Protein AF-A0A975NQA8-F1 (afdb_monomer)

Mean predicted aligned error: 8.92 Å

Secondary structure (DSSP, 8-state):
------------S-TTSS-HHHHHHHHHHSTTSSHHHHHHHHHHHHHHHHHHHHHHHHHHHHHHHHHHHHHHHHHHHHHHHHTTPPPPHHHHHHHHHHHHHHHHHHHHHHHHHHS-------HHHHHHHHHH--S-EEE-----PPPPTT--HHHHHHHHHHHHHHHHHHHHHHHHSPPPHHHHHHHHHHHHHHHHHH---TTTTS-BPPHHHHHHGGGT-----PPB-PPPPSEEE-TTS-EEE-THHHHHHHHHSHHHHHHHHHHHHHHHHTT-----HHHHHHHHHHHHHHHHHHHHHHHHHHHHHHHTT---PPPTT--HHHHHTEEE-

Structure (mmCIF, N/CA/C/O backbone):
data_AF-A0A975NQA8-F1
#
_entry.id   AF-A0A975NQA8-F1
#
loop_
_atom_site.group_PDB
_atom_site.id
_atom_site.type_symbol
_atom_site.label_atom_id
_atom_site.label_alt_id
_atom_site.label_comp_id
_atom_site.label_asym_id
_atom_site.label_entity_id
_atom_site.label_seq_id
_atom_site.pdbx_PDB_ins_code
_atom_site.Cartn_x
_atom_site.Cartn_y
_atom_site.Cartn_z
_atom_site.occupancy
_atom_site.B_iso_or_equiv
_atom_site.auth_seq_id
_atom_site.auth_comp_id
_atom_site.auth_asym_id
_atom_site.auth_atom_id
_atom_site.pdbx_PDB_model_num
ATOM 1 N N . MET A 1 1 ? -18.082 -39.354 11.297 1.00 36.66 1 MET A N 1
ATOM 2 C CA . MET A 1 1 ? -19.323 -38.838 10.679 1.00 36.66 1 MET A CA 1
ATOM 3 C C . MET A 1 1 ? -19.967 -37.832 11.627 1.00 36.66 1 MET A C 1
ATOM 5 O O . MET A 1 1 ? -20.886 -38.182 12.353 1.00 36.66 1 MET A O 1
ATOM 9 N N . LEU A 1 2 ? -19.438 -36.607 11.673 1.00 31.84 2 LEU A N 1
ATOM 10 C CA . LEU A 1 2 ? -20.032 -35.495 12.418 1.00 31.84 2 LEU A CA 1
ATOM 11 C C . LEU A 1 2 ? -20.766 -34.603 11.414 1.00 31.84 2 LEU A C 1
ATOM 13 O O . LEU A 1 2 ? -20.207 -34.218 10.392 1.00 31.84 2 LEU A O 1
ATOM 17 N N . SER A 1 3 ? -22.047 -34.381 11.689 1.00 37.88 3 SER A N 1
ATOM 18 C CA . SER A 1 3 ? -23.018 -33.702 10.836 1.00 37.88 3 SER A CA 1
ATOM 19 C C . SER A 1 3 ? -22.734 -32.199 10.744 1.00 37.88 3 SER A C 1
ATOM 21 O O . SER A 1 3 ? -23.030 -31.449 11.671 1.00 37.88 3 SER A O 1
ATOM 23 N N . THR A 1 4 ? -22.214 -31.747 9.605 1.00 38.78 4 THR A N 1
ATOM 24 C CA . THR A 1 4 ? -22.063 -30.335 9.217 1.00 38.78 4 THR A CA 1
ATOM 25 C C . THR A 1 4 ? -23.387 -29.757 8.708 1.00 38.78 4 THR A C 1
ATOM 27 O O . THR A 1 4 ? -23.579 -29.505 7.522 1.00 38.78 4 THR A O 1
ATOM 30 N N . LYS A 1 5 ? -24.328 -29.525 9.627 1.00 45.62 5 LYS A N 1
ATOM 31 C CA . LYS A 1 5 ? -25.498 -28.665 9.390 1.00 45.62 5 LYS A CA 1
ATOM 32 C C . LYS A 1 5 ? -25.603 -27.625 10.501 1.00 45.62 5 LYS A C 1
ATOM 34 O O . LYS A 1 5 ? -26.502 -27.687 11.325 1.00 45.62 5 LYS A O 1
ATOM 39 N N . ASN A 1 6 ? -24.680 -26.666 10.499 1.00 40.25 6 ASN A N 1
ATOM 40 C CA . ASN A 1 6 ? -24.931 -25.361 11.104 1.00 40.25 6 ASN A CA 1
ATOM 41 C C . ASN A 1 6 ? -25.123 -24.363 9.969 1.00 40.25 6 ASN A C 1
ATOM 43 O O . ASN A 1 6 ? -24.177 -23.807 9.418 1.00 40.25 6 ASN A O 1
ATOM 47 N N . ILE A 1 7 ? -26.390 -24.212 9.592 1.00 39.94 7 ILE A N 1
ATOM 48 C CA . ILE A 1 7 ? -26.881 -23.096 8.798 1.00 39.94 7 ILE A CA 1
ATOM 49 C C . ILE A 1 7 ? -26.797 -21.886 9.729 1.00 39.94 7 ILE A C 1
ATOM 51 O O . ILE A 1 7 ? -27.635 -21.717 10.612 1.00 39.94 7 ILE A O 1
ATOM 55 N N . TYR A 1 8 ? -25.750 -21.081 9.571 1.00 38.62 8 TYR A N 1
ATOM 56 C CA . TYR A 1 8 ? -25.696 -19.749 10.153 1.00 38.62 8 TYR A CA 1
ATOM 57 C C . TYR A 1 8 ? -26.733 -18.889 9.431 1.00 38.62 8 TYR A C 1
ATOM 59 O O . TYR A 1 8 ? -26.455 -18.283 8.399 1.00 38.62 8 TYR A O 1
ATOM 67 N N . LEU A 1 9 ? -27.951 -18.867 9.971 1.00 38.31 9 LEU A N 1
ATOM 68 C CA . LEU A 1 9 ? -28.919 -17.816 9.689 1.00 38.31 9 LEU A CA 1
ATOM 69 C C . LEU A 1 9 ? -28.431 -16.564 10.433 1.00 38.31 9 LEU A C 1
ATOM 71 O O . LEU A 1 9 ? -28.870 -16.254 11.537 1.00 38.31 9 LEU A O 1
ATOM 75 N N . ILE A 1 10 ? -27.440 -15.890 9.852 1.00 43.38 10 ILE A N 1
ATOM 76 C CA . ILE A 1 10 ? -27.130 -14.509 10.205 1.00 43.38 10 ILE A CA 1
ATOM 77 C C . ILE A 1 10 ? -28.310 -13.706 9.665 1.00 43.38 10 ILE A C 1
ATOM 79 O O . ILE A 1 10 ? -28.429 -13.486 8.463 1.00 43.38 10 ILE A O 1
ATOM 83 N N . THR A 1 11 ? -29.239 -13.349 10.546 1.00 41.12 11 THR A N 1
ATOM 84 C CA . THR A 1 11 ? -30.269 -12.350 10.269 1.00 41.12 11 THR A CA 1
ATOM 85 C C . THR A 1 11 ? -29.563 -11.008 10.097 1.00 41.12 11 THR A C 1
ATOM 87 O O . THR A 1 11 ? -29.270 -10.326 11.078 1.00 41.12 11 THR A O 1
ATOM 90 N N . LEU A 1 12 ? -29.201 -10.711 8.848 1.00 42.56 12 LEU A N 1
ATOM 91 C CA . LEU A 1 12 ? -28.624 -9.451 8.399 1.00 42.56 12 LEU A CA 1
ATOM 92 C C . LEU A 1 12 ? -29.622 -8.321 8.665 1.00 42.56 12 LEU A C 1
ATOM 94 O O . LEU A 1 12 ? -30.782 -8.402 8.262 1.00 42.56 12 LEU A O 1
ATOM 98 N N . ALA A 1 13 ? -29.152 -7.282 9.349 1.00 41.47 13 ALA A N 1
ATOM 99 C CA .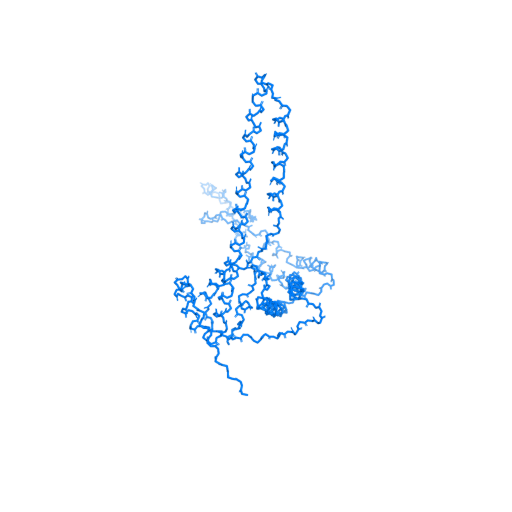 ALA A 1 13 ? -29.737 -5.958 9.239 1.00 41.47 13 ALA A CA 1
ATOM 100 C C . ALA A 1 13 ? -29.684 -5.544 7.757 1.00 41.47 13 ALA A C 1
ATOM 102 O O . ALA A 1 13 ? -28.637 -5.687 7.131 1.00 41.47 13 ALA A O 1
ATOM 103 N N . ASP A 1 14 ? -30.838 -5.145 7.221 1.00 46.88 14 ASP A N 1
ATOM 104 C CA . ASP A 1 14 ? -31.100 -4.585 5.892 1.00 46.88 14 ASP A CA 1
ATOM 105 C C . ASP A 1 14 ? -30.125 -4.997 4.776 1.00 46.88 14 ASP A C 1
ATOM 107 O O . ASP A 1 14 ? -29.164 -4.320 4.418 1.00 46.88 14 ASP A O 1
ATOM 111 N N . ASP A 1 15 ? -30.465 -6.125 4.153 1.00 50.12 15 ASP A N 1
ATOM 112 C CA . ASP A 1 15 ? -29.867 -6.693 2.942 1.00 50.12 15 ASP A CA 1
ATOM 113 C C . ASP A 1 15 ? -29.915 -5.727 1.721 1.00 50.12 15 ASP A C 1
ATOM 115 O O . ASP A 1 15 ? -29.419 -6.065 0.648 1.00 50.12 15 ASP A O 1
ATOM 119 N N . ASP A 1 16 ? -30.488 -4.527 1.847 1.00 57.38 16 ASP A N 1
ATOM 120 C CA . ASP A 1 16 ? -30.676 -3.549 0.764 1.00 57.38 16 ASP A CA 1
ATOM 121 C C . ASP A 1 16 ? -29.404 -2.757 0.400 1.00 57.38 16 ASP A C 1
ATOM 123 O O . ASP A 1 16 ? -29.374 -2.080 -0.625 1.00 57.38 16 ASP A O 1
ATOM 127 N N . GLU A 1 17 ? -28.332 -2.853 1.193 1.00 60.91 17 GLU A N 1
ATOM 128 C CA . GLU A 1 17 ? -27.132 -2.026 0.990 1.00 60.91 17 GLU A CA 1
ATOM 129 C C . GLU A 1 17 ? -26.076 -2.637 0.054 1.00 60.91 17 GLU A C 1
ATOM 131 O O . GLU A 1 17 ? -25.265 -1.912 -0.520 1.00 60.91 17 GLU A O 1
ATOM 136 N N . ILE A 1 18 ? -26.054 -3.965 -0.123 1.00 67.62 18 ILE A N 1
ATOM 137 C CA . ILE A 1 18 ? -25.171 -4.572 -1.128 1.00 67.62 18 ILE A CA 1
ATOM 138 C C . ILE A 1 18 ? -25.875 -4.466 -2.476 1.00 67.62 18 ILE A C 1
ATOM 140 O O . ILE A 1 18 ? -26.854 -5.177 -2.718 1.00 67.62 18 ILE A O 1
ATOM 144 N N . ASP A 1 19 ? -25.336 -3.605 -3.338 1.00 81.69 19 ASP A N 1
ATOM 145 C CA . ASP A 1 19 ? -25.786 -3.387 -4.712 1.00 81.69 19 ASP A CA 1
ATOM 146 C C . ASP A 1 19 ? -26.164 -4.715 -5.396 1.00 81.69 19 ASP A C 1
ATOM 148 O O . ASP A 1 19 ? -25.433 -5.715 -5.334 1.00 81.69 19 ASP A O 1
ATOM 152 N N . PHE A 1 20 ? -27.327 -4.729 -6.051 1.00 86.94 20 PHE A N 1
ATOM 153 C CA . PHE A 1 20 ? -27.836 -5.876 -6.799 1.00 86.94 20 PHE A CA 1
ATOM 154 C C . PHE A 1 20 ? -26.779 -6.429 -7.766 1.00 86.94 20 PHE A C 1
ATOM 156 O O . PHE A 1 20 ? -26.652 -7.649 -7.895 1.00 86.94 20 PHE A O 1
ATOM 163 N N . GLU A 1 21 ? -25.975 -5.554 -8.379 1.00 86.44 21 GLU A N 1
ATOM 164 C CA . GLU A 1 21 ? -24.875 -5.942 -9.268 1.00 86.44 21 GLU A CA 1
ATOM 165 C C . GLU A 1 21 ? -23.815 -6.802 -8.567 1.00 86.44 21 GLU A C 1
ATOM 167 O O . GLU A 1 21 ? -23.333 -7.786 -9.129 1.00 86.44 21 GLU A O 1
ATOM 172 N N . VAL A 1 22 ? -23.474 -6.475 -7.321 1.00 90.44 22 VAL A N 1
ATOM 173 C CA . VAL A 1 22 ? -22.457 -7.183 -6.531 1.00 90.44 22 VAL A CA 1
ATOM 174 C C . VAL A 1 22 ? -22.993 -8.541 -6.098 1.00 90.44 22 VAL A C 1
ATOM 176 O O . VAL A 1 22 ? -22.291 -9.548 -6.205 1.00 90.44 22 VAL A O 1
ATOM 179 N N . LYS A 1 23 ? -24.264 -8.607 -5.679 1.00 88.38 23 LYS A N 1
ATOM 180 C CA . LYS A 1 23 ? -24.924 -9.886 -5.373 1.00 88.38 23 LYS A CA 1
ATOM 181 C C . LYS A 1 23 ? -25.000 -10.788 -6.602 1.00 88.38 23 LYS A C 1
ATOM 183 O O . LYS A 1 23 ? -24.767 -11.991 -6.487 1.00 88.38 23 LYS A O 1
ATOM 188 N N . ASP A 1 24 ? -25.328 -10.231 -7.765 1.00 90.81 24 ASP A N 1
ATOM 189 C CA . ASP A 1 24 ? -25.370 -10.968 -9.029 1.00 90.81 24 ASP A CA 1
ATOM 190 C C . ASP A 1 24 ? -23.974 -11.467 -9.435 1.00 90.81 24 ASP A C 1
ATOM 192 O O . ASP A 1 24 ? -23.814 -12.646 -9.763 1.00 90.81 24 ASP A O 1
ATOM 196 N N . ALA A 1 25 ? -22.946 -10.618 -9.315 1.00 89.50 25 ALA A N 1
ATOM 197 C CA . ALA A 1 25 ? -21.556 -10.996 -9.553 1.00 89.50 25 ALA A CA 1
ATOM 198 C C . ALA A 1 25 ? -21.119 -12.138 -8.624 1.00 89.50 25 ALA A C 1
ATOM 200 O O . ALA A 1 25 ? -20.623 -13.153 -9.116 1.00 89.50 25 ALA A O 1
ATOM 201 N N . LEU A 1 26 ? -21.375 -12.034 -7.315 1.00 91.44 26 LEU A N 1
ATOM 202 C CA . LEU A 1 26 ? -21.077 -13.079 -6.327 1.00 91.44 26 LEU A CA 1
ATOM 203 C C . LEU A 1 26 ? -21.782 -14.402 -6.650 1.00 91.44 26 LEU A C 1
ATOM 205 O O . LEU A 1 26 ? -21.162 -15.463 -6.601 1.00 91.44 26 LEU A O 1
ATOM 209 N N . LYS A 1 27 ? -23.056 -14.353 -7.053 1.00 91.56 27 LYS A N 1
ATOM 210 C CA . LYS A 1 27 ? -23.816 -15.552 -7.437 1.00 91.56 27 LYS A CA 1
ATOM 211 C C . LYS A 1 27 ? -23.303 -16.211 -8.714 1.00 91.56 27 LYS A C 1
ATOM 213 O O . LYS A 1 27 ? -23.370 -17.430 -8.810 1.00 91.56 27 LYS A O 1
ATOM 218 N N . LYS A 1 28 ? -22.845 -15.435 -9.701 1.00 93.25 28 LYS A N 1
ATOM 219 C CA . LYS A 1 28 ? -22.440 -15.957 -11.017 1.00 93.25 28 LYS A CA 1
ATOM 220 C C . LYS A 1 28 ? -20.965 -16.350 -11.085 1.00 93.25 28 LYS A C 1
ATOM 222 O O . LYS A 1 28 ? -20.655 -17.419 -11.594 1.00 93.25 28 LYS A O 1
ATOM 227 N N . ARG A 1 29 ? -20.069 -15.484 -10.602 1.00 92.19 29 ARG A N 1
ATOM 228 C CA . ARG A 1 29 ? -18.606 -15.595 -10.777 1.00 92.19 29 ARG A CA 1
ATOM 229 C C . ARG A 1 29 ? -17.901 -16.240 -9.581 1.00 92.19 29 ARG A C 1
ATOM 231 O O . ARG A 1 29 ? -16.800 -16.759 -9.734 1.00 92.19 29 ARG A O 1
ATOM 238 N N . PHE A 1 30 ? -18.542 -16.221 -8.410 1.00 92.75 30 PHE A N 1
ATOM 239 C CA . PHE A 1 30 ? -17.991 -16.704 -7.137 1.00 92.75 30 PHE A CA 1
ATOM 240 C C . PHE A 1 30 ? -18.848 -17.826 -6.526 1.00 92.75 30 PHE A C 1
ATOM 242 O O . PHE A 1 30 ? -18.779 -18.092 -5.321 1.00 92.75 30 PHE A O 1
ATOM 249 N N . ALA A 1 31 ? -19.681 -18.477 -7.344 1.00 91.00 31 ALA A N 1
ATOM 250 C CA . ALA A 1 31 ? -20.595 -19.523 -6.907 1.00 91.00 31 ALA A CA 1
ATOM 251 C C . ALA A 1 31 ? -19.843 -20.655 -6.188 1.00 91.00 31 ALA A C 1
ATOM 253 O O . ALA A 1 31 ? -18.930 -21.255 -6.747 1.00 91.00 31 ALA A O 1
ATOM 254 N N . GLY A 1 32 ? -20.250 -20.964 -4.954 1.00 90.88 32 GLY A N 1
ATOM 255 C CA . GLY A 1 32 ? -19.649 -22.045 -4.166 1.00 90.88 32 GLY A CA 1
ATOM 256 C C . GLY A 1 32 ? -18.312 -21.707 -3.500 1.00 90.88 32 GLY A C 1
ATOM 257 O O . GLY A 1 32 ? -17.726 -22.599 -2.899 1.00 90.88 32 GLY A O 1
ATOM 258 N N . THR A 1 33 ? -17.854 -20.453 -3.571 1.00 95.00 33 THR A N 1
ATOM 259 C CA . THR A 1 33 ? -16.660 -19.982 -2.851 1.00 95.00 33 THR A CA 1
ATOM 260 C C . THR A 1 33 ? -17.009 -19.362 -1.495 1.00 95.00 33 THR A C 1
ATOM 262 O O . THR A 1 33 ? -18.151 -18.975 -1.226 1.00 95.00 33 THR A O 1
ATOM 265 N N . SER A 1 34 ? -15.995 -19.186 -0.654 1.00 94.12 34 SER A N 1
ATOM 266 C CA . SER A 1 34 ? -16.039 -18.459 0.616 1.00 94.12 34 SER A CA 1
ATOM 267 C C . SER A 1 34 ? -16.071 -16.926 0.471 1.00 94.12 34 SER A C 1
ATOM 269 O O . SER A 1 34 ? -16.189 -16.222 1.478 1.00 94.12 34 SER A O 1
ATOM 271 N N . ALA A 1 35 ? -16.027 -16.388 -0.757 1.00 94.38 35 ALA A N 1
ATOM 272 C CA . ALA A 1 35 ? -15.899 -14.952 -1.025 1.00 94.38 35 ALA A CA 1
ATOM 273 C C . ALA A 1 35 ? -17.004 -14.102 -0.379 1.00 94.38 35 ALA A C 1
ATOM 275 O O . ALA A 1 35 ? -16.704 -13.069 0.212 1.00 94.38 35 ALA A O 1
ATOM 276 N N . LEU A 1 36 ? -18.269 -14.541 -0.434 1.00 93.31 36 LEU A N 1
ATOM 277 C CA . LEU A 1 36 ? -19.384 -13.805 0.180 1.00 93.31 36 LEU A CA 1
ATOM 278 C C . LEU A 1 36 ? -19.223 -13.707 1.704 1.00 93.31 36 LEU A C 1
ATOM 280 O O . LEU A 1 36 ? -19.401 -12.636 2.276 1.00 93.31 36 LEU A O 1
ATOM 284 N N . ALA A 1 37 ? -18.857 -14.809 2.362 1.00 93.88 37 ALA A N 1
ATOM 285 C CA . ALA A 1 37 ? -18.642 -14.814 3.807 1.00 93.88 37 ALA A CA 1
ATOM 286 C C . ALA A 1 37 ? -17.471 -13.899 4.199 1.00 93.88 37 ALA A C 1
ATOM 288 O O . ALA A 1 37 ? -17.564 -13.163 5.181 1.00 93.88 37 ALA A O 1
ATOM 289 N N . ASN A 1 38 ? -16.393 -13.903 3.409 1.00 95.44 38 ASN A N 1
ATOM 290 C CA . ASN A 1 38 ? -15.239 -13.037 3.639 1.00 95.44 38 ASN A CA 1
ATOM 291 C C . ASN A 1 38 ? -15.567 -11.557 3.370 1.00 95.44 38 ASN A C 1
ATOM 293 O O . ASN A 1 38 ? -15.154 -10.703 4.147 1.00 95.44 38 ASN A O 1
ATOM 297 N N . LEU A 1 39 ? -16.376 -11.239 2.353 1.00 94.69 39 LEU A N 1
ATOM 298 C CA . LEU A 1 39 ? -16.849 -9.872 2.104 1.00 94.69 39 LEU A CA 1
ATOM 299 C C . LEU A 1 39 ? -17.666 -9.329 3.284 1.00 94.69 39 LEU A C 1
ATOM 301 O O . LEU A 1 39 ? -17.441 -8.204 3.722 1.00 94.69 39 LEU A O 1
ATOM 305 N N . LEU A 1 40 ? -18.574 -10.135 3.841 1.00 93.12 40 LEU A N 1
ATOM 306 C CA . LEU A 1 40 ? -19.362 -9.732 5.009 1.00 93.12 40 LEU A CA 1
ATOM 307 C C . LEU A 1 40 ? -18.477 -9.467 6.240 1.00 93.12 40 LEU A C 1
ATOM 309 O O . LEU A 1 40 ? -18.753 -8.538 6.997 1.00 93.12 40 LEU A O 1
ATOM 313 N N . ARG A 1 41 ? -17.383 -10.225 6.419 1.00 94.50 41 ARG A N 1
ATOM 314 C CA . ARG A 1 41 ? -16.379 -9.945 7.465 1.00 94.50 41 ARG A CA 1
ATOM 315 C C . ARG A 1 41 ? -15.676 -8.611 7.237 1.00 94.50 41 ARG A C 1
ATOM 317 O O . ARG A 1 41 ? -15.533 -7.837 8.180 1.00 94.50 41 ARG A O 1
ATOM 324 N N . VAL A 1 42 ? -15.271 -8.328 5.997 1.00 94.44 42 VAL A N 1
ATOM 325 C CA . VAL A 1 42 ? -14.644 -7.047 5.633 1.00 94.44 42 VAL A CA 1
ATOM 326 C C . VAL A 1 42 ? -15.589 -5.885 5.924 1.00 94.44 42 VAL A C 1
ATOM 328 O O . VAL A 1 42 ? -15.160 -4.926 6.560 1.00 94.44 42 VAL A O 1
ATOM 331 N N . LYS A 1 43 ? -16.871 -5.997 5.550 1.00 93.88 43 LYS A N 1
ATOM 332 C CA . LYS A 1 43 ? -17.886 -4.972 5.831 1.00 93.88 43 LYS A CA 1
ATOM 333 C C . LYS A 1 43 ? -18.065 -4.745 7.335 1.00 93.88 43 LYS A C 1
ATOM 335 O O . LYS A 1 43 ? -17.936 -3.619 7.803 1.00 93.88 43 LYS A O 1
ATOM 340 N N . ALA A 1 44 ? -18.241 -5.812 8.116 1.00 92.94 44 ALA A N 1
ATOM 341 C CA . ALA A 1 44 ? -18.365 -5.706 9.573 1.00 92.94 44 ALA A CA 1
ATOM 342 C C . ALA A 1 44 ? -17.123 -5.063 10.226 1.00 92.94 44 ALA A C 1
ATOM 344 O O . ALA A 1 44 ? -17.235 -4.270 11.165 1.00 92.94 44 ALA A O 1
ATOM 345 N N . ALA A 1 45 ? -15.923 -5.370 9.721 1.00 92.56 45 ALA A N 1
ATOM 346 C CA . ALA A 1 45 ? -14.698 -4.710 10.157 1.00 92.56 45 ALA A CA 1
ATOM 347 C C . ALA A 1 45 ? -14.684 -3.220 9.760 1.00 92.56 45 ALA A C 1
ATOM 349 O O . ALA A 1 45 ? -14.373 -2.373 10.596 1.00 92.56 45 ALA A O 1
ATOM 350 N N . ALA A 1 46 ? -15.053 -2.874 8.524 1.00 92.25 46 ALA A N 1
ATOM 351 C CA . ALA A 1 46 ? -15.131 -1.489 8.055 1.00 92.25 46 ALA A CA 1
ATOM 352 C C . ALA A 1 46 ? -16.129 -0.649 8.874 1.00 92.25 46 ALA A C 1
ATOM 354 O O . ALA A 1 46 ? -15.791 0.450 9.314 1.00 92.25 46 ALA A O 1
ATOM 355 N N . GLU A 1 47 ? -17.305 -1.194 9.185 1.00 93.12 47 GLU A N 1
ATOM 356 C CA . GLU A 1 47 ? -18.296 -0.562 10.062 1.00 93.12 47 GLU A CA 1
ATOM 357 C C . GLU A 1 47 ? -17.737 -0.318 11.466 1.00 93.12 47 GLU A C 1
ATOM 359 O O . GLU A 1 47 ? -17.844 0.788 12.003 1.00 93.12 47 GLU A O 1
ATOM 364 N N . LYS A 1 48 ? -17.073 -1.325 12.053 1.00 93.94 48 LYS A N 1
ATOM 365 C CA . LYS A 1 48 ? -16.421 -1.184 13.360 1.00 93.94 48 LYS A CA 1
ATOM 366 C C . LYS A 1 48 ? -15.355 -0.085 13.340 1.00 93.94 48 LYS A C 1
ATOM 368 O O . LYS A 1 48 ? -15.301 0.731 14.259 1.00 93.94 48 LYS A O 1
ATOM 373 N N . HIS A 1 49 ? -14.535 -0.036 12.290 1.00 94.12 49 HIS A N 1
ATOM 374 C CA . HIS A 1 49 ? -13.503 0.990 12.108 1.00 94.12 49 HIS A CA 1
ATOM 375 C C . HIS A 1 49 ? -14.109 2.394 12.010 1.00 94.12 49 HIS A C 1
ATOM 377 O O . HIS A 1 49 ? -13.678 3.315 12.709 1.00 94.12 49 HIS A O 1
ATOM 383 N N . SER A 1 50 ? -15.161 2.542 11.203 1.00 92.62 50 SER A N 1
ATOM 384 C CA . SER A 1 50 ? -15.902 3.794 11.035 1.00 92.62 50 SER A CA 1
ATOM 385 C C . SER A 1 50 ? -16.550 4.257 12.347 1.00 92.62 50 SER A C 1
ATOM 387 O O . SER A 1 50 ? -16.484 5.440 12.701 1.00 92.62 50 SER A O 1
ATOM 389 N N . ALA A 1 51 ? -17.106 3.328 13.130 1.00 93.69 51 ALA A N 1
ATOM 390 C CA . ALA A 1 51 ? -17.672 3.613 14.445 1.00 93.69 51 ALA A CA 1
ATOM 391 C C . ALA A 1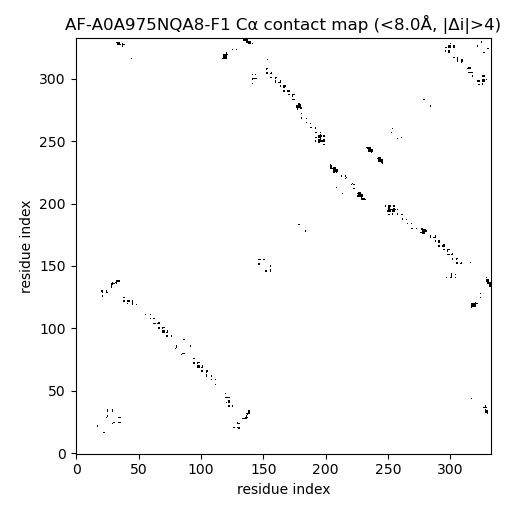 51 ? -16.606 4.104 15.440 1.00 93.69 51 ALA A C 1
ATOM 393 O O . ALA A 1 51 ? -16.823 5.106 16.125 1.00 93.69 51 ALA A O 1
ATOM 394 N N . GLU A 1 52 ? -15.433 3.461 15.488 1.00 93.88 52 GLU A N 1
ATOM 395 C CA . GLU A 1 52 ? -14.300 3.903 16.315 1.00 93.88 52 GLU A CA 1
ATOM 396 C C . GLU A 1 52 ? -13.818 5.308 15.915 1.00 93.88 52 GLU A C 1
ATOM 398 O O . GLU A 1 52 ? -13.599 6.173 16.774 1.00 93.88 52 GLU A O 1
ATOM 403 N N . TYR A 1 53 ? -13.714 5.573 14.610 1.00 93.69 53 TYR A N 1
ATOM 404 C CA . TYR A 1 53 ? -13.345 6.886 14.083 1.00 93.69 53 TYR A CA 1
ATOM 405 C C . TYR A 1 53 ? -14.371 7.967 14.455 1.00 93.69 53 TYR A C 1
ATOM 407 O O . TYR A 1 53 ? -14.013 9.050 14.934 1.00 93.69 53 TYR A O 1
ATOM 415 N N . THR A 1 54 ? -15.658 7.658 14.304 1.00 94.62 54 THR A N 1
ATOM 416 C CA . THR A 1 54 ? -16.766 8.560 14.633 1.00 94.62 54 THR A CA 1
ATOM 417 C C . THR A 1 54 ? -16.810 8.862 16.128 1.00 94.62 54 THR A C 1
ATOM 419 O O . THR A 1 54 ? -16.889 10.029 16.518 1.00 94.62 54 THR A O 1
ATOM 422 N N . ALA A 1 55 ? -16.667 7.842 16.979 1.00 95.69 55 ALA A N 1
ATOM 423 C CA . ALA A 1 55 ? -16.624 7.997 18.431 1.00 95.69 55 ALA A CA 1
ATOM 424 C C . ALA A 1 55 ? -15.455 8.893 18.875 1.00 95.69 55 ALA A C 1
ATOM 426 O O . ALA A 1 55 ? -15.622 9.782 19.717 1.00 95.69 55 ALA A O 1
ATOM 427 N N . LYS A 1 56 ? -14.278 8.730 18.257 1.00 96.25 56 LYS A N 1
ATOM 428 C CA . LYS A 1 56 ? -13.118 9.606 18.473 1.00 96.25 56 LYS A CA 1
ATOM 429 C C . LYS A 1 56 ? -13.420 11.055 18.075 1.00 96.25 56 LYS A C 1
ATOM 431 O O . LYS A 1 56 ? -13.117 11.975 18.840 1.00 96.25 56 LYS A O 1
ATOM 436 N N . GLY A 1 57 ? -14.048 11.271 16.918 1.00 96.06 57 GLY A N 1
ATOM 437 C CA . GLY A 1 57 ? -14.481 12.595 16.459 1.00 96.06 57 GLY A CA 1
ATOM 438 C C . GLY A 1 57 ? -15.468 13.265 17.422 1.00 96.06 57 GLY A C 1
ATOM 439 O O . GLY A 1 57 ? -15.244 14.400 17.849 1.00 96.06 57 GLY A O 1
ATOM 440 N N . GLN A 1 58 ? -16.505 12.539 17.843 1.00 97.56 58 GLN A N 1
ATOM 441 C CA . GLN A 1 58 ? -17.504 13.003 18.814 1.00 97.56 58 GLN A CA 1
ATOM 442 C C . GLN A 1 58 ? -16.882 13.325 20.179 1.00 97.56 58 GLN A C 1
ATOM 444 O O . GLN A 1 58 ? -17.231 14.330 20.811 1.00 97.56 58 GLN A O 1
ATOM 449 N N . ARG A 1 59 ? -15.909 12.521 20.634 1.00 97.81 59 ARG A N 1
ATOM 450 C CA . ARG A 1 59 ? -15.166 12.798 21.870 1.00 97.81 59 ARG A CA 1
ATOM 451 C C . ARG A 1 59 ? -14.396 14.111 21.768 1.00 97.81 59 ARG A C 1
ATOM 453 O O . ARG A 1 59 ? -14.485 14.928 22.684 1.00 97.81 59 ARG A O 1
ATOM 460 N N . ILE A 1 60 ? -13.686 14.341 20.663 1.00 97.69 60 ILE A N 1
ATOM 461 C CA . ILE A 1 60 ? -12.961 15.596 20.426 1.00 97.69 60 ILE A CA 1
ATOM 462 C C . ILE A 1 60 ? -13.927 16.787 20.427 1.00 97.69 60 ILE A C 1
ATOM 464 O O . ILE A 1 60 ? -13.644 17.782 21.093 1.00 97.69 60 ILE A O 1
ATOM 468 N N . GLN A 1 61 ? -15.075 16.687 19.754 1.00 97.81 61 GLN A N 1
ATOM 469 C CA . GLN A 1 61 ? -16.087 17.752 19.743 1.00 97.81 61 GLN A CA 1
ATOM 470 C C . GLN A 1 61 ? -16.633 18.043 21.150 1.00 97.81 61 GLN A C 1
ATOM 472 O O . GLN A 1 61 ? -16.698 19.198 21.570 1.00 97.81 61 GLN A O 1
ATOM 477 N N . THR A 1 62 ? -16.938 17.000 21.925 1.00 98.19 62 THR A N 1
ATOM 478 C CA . THR A 1 62 ? -17.396 17.133 23.318 1.00 98.19 62 THR A CA 1
ATOM 479 C C . THR A 1 62 ? -16.352 17.837 24.190 1.00 98.19 62 THR A C 1
ATOM 481 O O . THR A 1 62 ? -16.682 18.691 25.014 1.00 98.19 62 THR A O 1
ATOM 484 N N . LEU A 1 63 ? -15.075 17.492 24.018 1.00 98.00 63 LEU A N 1
ATOM 485 C CA . LEU A 1 63 ? -13.966 18.141 24.715 1.00 98.00 63 LEU A CA 1
ATOM 486 C C . LEU A 1 63 ? -13.818 19.609 24.296 1.00 98.00 63 LEU A C 1
ATOM 488 O O . LEU A 1 63 ? -13.610 20.469 25.150 1.00 98.00 63 LEU A O 1
ATOM 492 N N . GLN A 1 64 ? -13.977 19.922 23.010 1.00 98.19 64 GLN A N 1
ATOM 493 C CA . GLN A 1 64 ? -13.942 21.297 22.513 1.00 98.19 64 GLN A CA 1
ATOM 494 C C . GLN A 1 64 ? -15.069 22.158 23.093 1.00 98.19 64 GLN A C 1
ATOM 496 O O . GLN A 1 64 ? -14.794 23.285 23.500 1.00 98.19 64 GLN A O 1
ATOM 501 N N . ALA A 1 65 ? -16.290 21.628 23.207 1.00 97.94 65 ALA A N 1
ATOM 502 C CA . ALA A 1 65 ? -17.398 22.323 23.863 1.00 97.94 65 ALA A CA 1
ATOM 503 C C . ALA A 1 65 ? -17.071 22.626 25.338 1.00 97.94 65 ALA A C 1
ATOM 505 O O . ALA A 1 65 ? -17.088 23.780 25.757 1.00 97.94 65 ALA A O 1
ATOM 506 N N . LYS A 1 66 ? -16.611 21.617 26.094 1.00 98.12 66 LYS A N 1
ATOM 507 C CA . LYS A 1 66 ? -16.188 21.792 27.499 1.00 98.12 66 LYS A CA 1
ATOM 508 C C . LYS A 1 66 ? -15.055 22.807 27.662 1.00 98.12 66 LYS A C 1
ATOM 510 O O . LYS A 1 66 ? -14.998 23.514 28.669 1.00 98.12 66 LYS A O 1
ATOM 515 N N . LYS A 1 67 ? -14.125 22.848 26.704 1.00 98.06 67 LYS A N 1
ATOM 516 C CA . LYS A 1 67 ? -13.048 23.841 26.662 1.00 98.06 67 LYS A CA 1
ATOM 517 C C . LYS A 1 67 ? -13.618 25.241 26.444 1.00 98.06 67 LYS A C 1
ATOM 519 O O . LYS A 1 67 ? -13.209 26.150 27.158 1.00 98.06 67 LYS A O 1
ATOM 524 N N . ALA A 1 68 ? -14.529 25.411 25.486 1.00 98.12 68 ALA A N 1
ATOM 525 C CA . ALA A 1 68 ? -15.142 26.699 25.177 1.00 98.12 68 ALA A CA 1
ATOM 526 C C . ALA A 1 68 ? -15.887 27.277 26.392 1.00 98.12 68 ALA A C 1
ATOM 528 O O . ALA A 1 68 ? -15.681 28.444 26.716 1.00 98.12 68 ALA A O 1
ATOM 529 N N . ASP A 1 69 ? -16.638 26.446 27.121 1.00 97.81 69 ASP A N 1
ATOM 530 C CA . ASP A 1 69 ? -17.337 26.855 28.348 1.00 97.81 69 ASP A CA 1
ATOM 531 C C . ASP A 1 69 ? -16.360 27.339 29.431 1.00 97.81 69 ASP A C 1
ATOM 533 O O . ASP A 1 69 ? -16.532 28.407 30.020 1.00 97.81 69 ASP A O 1
ATOM 537 N N . ALA A 1 70 ? -15.284 26.578 29.673 1.00 97.75 70 ALA A N 1
ATOM 538 C CA . ALA A 1 70 ? -14.258 26.960 30.642 1.00 97.75 70 ALA A CA 1
ATOM 539 C C . ALA A 1 70 ? -13.521 28.246 30.222 1.00 97.75 70 ALA A C 1
ATOM 541 O O . ALA A 1 70 ? -13.203 29.083 31.064 1.00 97.75 70 ALA A O 1
ATOM 542 N N . GLN A 1 71 ? -13.276 28.428 28.922 1.00 98.06 71 GLN A N 1
ATOM 543 C CA . GLN A 1 71 ? -12.649 29.635 28.382 1.00 98.06 71 GLN A CA 1
ATOM 544 C C . GLN A 1 71 ? -13.550 30.864 28.489 1.00 98.06 71 GLN A C 1
ATOM 546 O O . GLN A 1 71 ? -13.037 31.951 28.744 1.00 98.06 71 GLN A O 1
ATOM 551 N N . ALA A 1 72 ? -14.862 30.712 28.296 1.00 98.06 72 ALA A N 1
ATOM 552 C CA . ALA A 1 72 ? -15.819 31.794 28.493 1.00 98.06 72 ALA A CA 1
ATOM 553 C C . ALA A 1 72 ? -15.789 32.278 29.950 1.00 98.06 72 ALA A C 1
ATOM 555 O O . ALA A 1 72 ? -15.597 33.467 30.184 1.00 98.06 72 ALA A O 1
ATOM 556 N N . PHE A 1 73 ? -15.828 31.347 30.911 1.00 98.06 73 PHE A N 1
ATOM 557 C CA . PHE A 1 73 ? -15.717 31.663 32.339 1.00 98.06 73 PHE A CA 1
ATOM 558 C C . PHE A 1 73 ? -14.430 32.430 32.683 1.00 98.06 73 PHE A C 1
ATOM 560 O O . PHE A 1 73 ? -14.491 33.491 33.303 1.00 98.06 73 PHE A O 1
ATOM 567 N N . VAL A 1 74 ? -13.264 31.936 32.242 1.00 98.12 74 VAL A N 1
ATOM 568 C CA . VAL A 1 74 ? -11.973 32.608 32.489 1.00 98.12 74 VAL A CA 1
ATOM 569 C C . VAL A 1 74 ? -11.954 34.007 31.867 1.00 98.12 74 VAL A C 1
ATOM 571 O O . VAL A 1 74 ? -11.555 34.964 32.527 1.00 98.12 74 VAL A O 1
ATOM 574 N N . ARG A 1 75 ? -12.434 34.144 30.625 1.00 98.31 75 ARG A N 1
ATOM 575 C CA . ARG A 1 75 ? -12.457 35.418 29.892 1.00 98.31 75 ARG A CA 1
ATOM 576 C C . ARG A 1 75 ? -13.367 36.457 30.546 1.00 98.31 75 ARG A C 1
ATOM 578 O O . ARG A 1 75 ? -13.012 37.635 30.572 1.00 98.31 75 ARG A O 1
ATOM 585 N N . ASP A 1 76 ? -14.533 36.047 31.033 1.00 98.31 76 ASP A N 1
ATOM 586 C CA . ASP A 1 76 ? -15.472 36.953 31.697 1.00 98.31 76 ASP A CA 1
ATOM 587 C C . ASP A 1 76 ? -14.896 37.452 33.027 1.00 98.31 76 ASP A C 1
ATOM 589 O O . ASP A 1 76 ? -14.884 38.662 33.266 1.00 98.31 76 ASP A O 1
ATOM 593 N N . MET A 1 77 ? -14.289 36.564 33.824 1.00 98.06 77 MET A N 1
ATOM 594 C CA . MET A 1 77 ? -13.569 36.964 35.039 1.00 98.06 77 MET A CA 1
ATOM 595 C C . MET A 1 77 ? -12.412 37.924 34.745 1.00 98.06 77 MET A C 1
ATOM 597 O O . MET A 1 77 ? -12.257 38.932 35.429 1.00 98.06 77 MET A O 1
ATO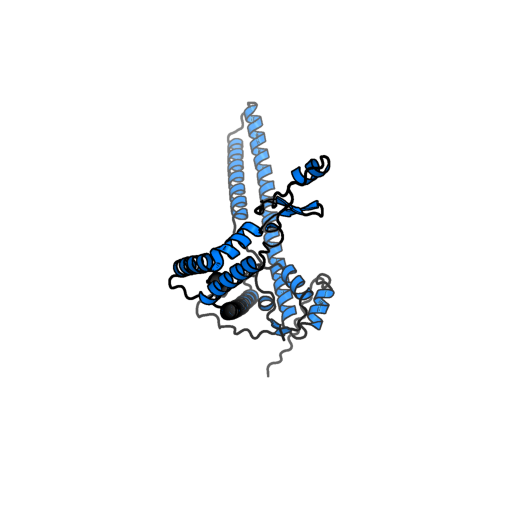M 601 N N . GLU A 1 78 ? -11.605 37.654 33.715 1.00 97.81 78 GLU A N 1
ATOM 602 C CA . GLU A 1 78 ? -10.506 38.543 33.311 1.00 97.81 78 GLU A CA 1
ATOM 603 C C . GLU A 1 78 ? -11.003 39.926 32.894 1.00 97.81 78 GLU A C 1
ATOM 605 O O . GLU A 1 78 ? -10.389 40.939 33.234 1.00 97.81 78 GLU A O 1
ATOM 610 N N . ARG A 1 79 ? -12.145 39.988 32.202 1.00 98.31 79 ARG A N 1
ATOM 611 C CA . ARG A 1 79 ? -12.786 41.249 31.822 1.00 98.31 79 ARG A CA 1
ATOM 612 C C . ARG A 1 79 ? -13.265 42.034 33.037 1.00 98.31 79 ARG A C 1
ATOM 614 O O . ARG A 1 79 ? -13.130 43.255 33.049 1.00 98.31 79 ARG A O 1
ATOM 621 N N . GLU A 1 80 ? -13.839 41.371 34.034 1.00 98.12 80 GLU A N 1
ATOM 622 C CA . GLU A 1 80 ? -14.275 42.033 35.264 1.00 98.12 80 GLU A CA 1
ATOM 623 C C . GLU A 1 80 ? -13.082 42.516 36.098 1.00 98.12 80 GLU A C 1
ATOM 625 O O . GLU A 1 80 ? -13.073 43.675 36.517 1.00 98.12 80 GLU A O 1
ATOM 630 N N . ILE A 1 81 ? -12.028 41.703 36.238 1.00 97.19 81 ILE A N 1
ATOM 631 C CA . ILE A 1 81 ? -10.767 42.109 36.883 1.00 97.19 81 ILE A CA 1
ATOM 632 C C . ILE A 1 81 ? -10.182 43.347 36.190 1.00 97.19 81 ILE A C 1
ATOM 634 O O . ILE A 1 81 ? -9.817 44.315 36.856 1.00 97.19 81 ILE A O 1
ATOM 638 N N . ALA A 1 82 ? -10.160 43.374 34.853 1.00 97.50 82 ALA A N 1
ATOM 639 C CA . ALA A 1 82 ? -9.680 44.523 34.082 1.00 97.50 82 ALA A CA 1
ATOM 640 C C . ALA A 1 82 ? -10.521 45.800 34.290 1.00 97.50 82 ALA A C 1
ATOM 642 O O . ALA A 1 82 ? -10.023 46.904 34.081 1.00 97.50 82 ALA A O 1
ATOM 643 N N . ARG A 1 83 ? -11.782 45.670 34.725 1.00 98.25 83 ARG A N 1
ATOM 644 C CA . ARG A 1 83 ? -12.663 46.790 35.106 1.00 98.25 83 ARG A CA 1
ATOM 645 C C . ARG A 1 83 ? -12.504 47.222 36.570 1.00 98.25 83 ARG A C 1
ATOM 647 O O . ARG A 1 83 ? -13.224 48.112 37.010 1.00 98.25 83 ARG A O 1
ATOM 654 N N . GLY A 1 84 ? -11.587 46.611 37.320 1.00 97.88 84 GLY A N 1
ATOM 655 C CA . GLY A 1 84 ? -11.320 46.935 38.722 1.00 97.88 84 GLY A CA 1
ATOM 656 C C . GLY A 1 84 ? -12.169 46.157 39.729 1.00 97.88 84 GLY A C 1
ATOM 657 O O . GLY A 1 84 ? -12.120 46.473 40.917 1.00 97.88 84 GLY A O 1
ATOM 658 N N . MET A 1 85 ? -12.929 45.141 39.298 1.00 97.56 85 MET A N 1
ATOM 659 C CA . MET A 1 85 ? -13.587 44.225 40.237 1.00 97.56 85 MET A CA 1
ATOM 660 C C . MET A 1 85 ? -12.544 43.412 41.007 1.00 97.56 85 MET A C 1
ATOM 662 O O . MET A 1 85 ? -11.622 42.840 40.425 1.00 97.56 85 MET A O 1
ATOM 666 N N . GLN A 1 86 ? -12.728 43.326 42.324 1.00 97.56 86 GLN A N 1
ATOM 667 C CA . GLN A 1 86 ? -11.959 42.442 43.194 1.00 97.56 86 GLN A CA 1
ATOM 668 C C . GLN A 1 86 ? -12.799 41.212 43.524 1.00 97.56 86 GLN A C 1
ATOM 670 O O . GLN A 1 86 ? -13.898 41.327 44.064 1.00 97.56 86 GLN A O 1
ATOM 675 N N . TYR A 1 87 ? -12.273 40.033 43.210 1.00 96.50 87 TYR A N 1
ATOM 676 C CA . TYR A 1 87 ? -12.916 38.766 43.531 1.00 96.50 87 TYR A CA 1
ATOM 677 C C . TYR A 1 87 ? -12.375 38.181 44.838 1.00 96.50 87 TYR A C 1
ATOM 679 O O . TYR A 1 87 ? -11.187 38.329 45.136 1.00 96.50 87 TYR A O 1
ATOM 687 N N . PRO A 1 88 ? -13.209 37.468 45.613 1.00 97.69 88 PRO A N 1
ATOM 688 C CA . PRO A 1 88 ? -12.733 36.745 46.782 1.00 97.69 88 PRO A CA 1
ATOM 689 C C . PRO A 1 88 ? -11.769 35.610 46.370 1.00 97.69 88 PRO A C 1
ATOM 691 O O . PRO A 1 88 ? -11.910 35.063 45.271 1.00 97.69 88 PRO A O 1
ATOM 694 N N . PRO A 1 89 ? -10.842 35.180 47.253 1.00 97.62 89 PRO A N 1
ATOM 695 C CA . PRO A 1 89 ? -9.855 34.132 46.952 1.00 97.62 89 PRO A CA 1
ATOM 696 C C . PRO A 1 89 ? -10.456 32.854 46.352 1.00 97.62 89 PRO A C 1
ATOM 698 O O . PRO A 1 89 ? -9.919 32.303 45.397 1.00 97.62 89 PRO A O 1
ATOM 701 N N . LYS A 1 90 ? -11.635 32.446 46.834 1.00 97.44 90 LYS A N 1
ATOM 702 C CA . LYS A 1 90 ? -12.364 31.272 46.336 1.00 97.44 90 LYS A CA 1
ATOM 703 C C . LYS A 1 90 ? -12.726 31.360 44.846 1.00 97.44 90 LYS A C 1
ATOM 705 O O . LYS A 1 90 ? -12.709 30.350 44.152 1.00 97.44 90 LYS A O 1
ATOM 710 N N . GLU A 1 91 ? -13.062 32.542 44.334 1.00 97.38 91 GLU A N 1
ATOM 711 C CA . GLU A 1 91 ? -13.357 32.714 42.903 1.00 97.38 91 GLU A CA 1
ATOM 712 C C . GLU A 1 91 ? -12.068 32.708 42.068 1.00 97.38 91 GLU A C 1
ATOM 714 O O . GLU A 1 91 ? -12.033 32.125 40.986 1.00 97.38 91 GLU A O 1
ATOM 719 N N . MET A 1 92 ? -10.967 33.250 42.599 1.00 97.56 92 MET A N 1
ATOM 720 C CA . MET A 1 92 ? -9.652 33.151 41.951 1.00 97.56 92 MET A CA 1
ATOM 721 C C . MET A 1 92 ? -9.161 31.700 41.863 1.00 97.56 92 MET A C 1
ATOM 723 O O . MET A 1 92 ? -8.632 31.289 40.830 1.00 97.56 92 MET A O 1
ATOM 727 N N . GLU A 1 93 ? -9.403 30.893 42.898 1.00 97.75 93 GLU A N 1
ATOM 728 C CA . GLU A 1 93 ? -9.158 29.446 42.867 1.00 97.75 93 GLU A CA 1
ATOM 729 C C . GLU A 1 93 ? -10.001 28.751 41.787 1.00 97.75 93 GLU A C 1
ATOM 731 O O . GLU A 1 93 ? -9.488 27.900 41.057 1.00 97.75 93 GLU A O 1
ATOM 736 N N . ARG A 1 94 ? -11.274 29.144 41.614 1.00 97.88 94 ARG A N 1
ATOM 737 C CA . ARG A 1 94 ? -12.130 28.627 40.530 1.00 97.88 94 ARG A CA 1
ATOM 738 C C . ARG A 1 94 ? -11.597 28.996 39.143 1.00 97.88 94 ARG A C 1
ATOM 740 O O . ARG A 1 94 ? -11.633 28.141 38.258 1.00 97.88 94 ARG A O 1
ATOM 747 N N . LYS A 1 95 ? -11.077 30.216 38.948 1.00 97.56 95 LYS A N 1
ATOM 748 C CA . LYS A 1 95 ? -10.400 30.631 37.701 1.00 97.56 95 LYS A CA 1
ATOM 749 C C . LYS A 1 95 ? -9.190 29.747 37.412 1.00 97.56 95 LYS A C 1
ATOM 751 O O . LYS A 1 95 ? -9.112 29.166 36.332 1.00 97.56 95 LYS A O 1
ATOM 756 N N . ALA A 1 96 ? -8.293 29.589 38.385 1.00 97.81 96 ALA A N 1
ATOM 757 C CA . ALA A 1 96 ? -7.098 28.758 38.241 1.00 97.81 96 ALA A CA 1
ATOM 758 C C . ALA A 1 96 ? -7.457 27.290 37.937 1.00 97.81 96 ALA A C 1
ATOM 760 O O . ALA A 1 96 ? -6.863 26.663 37.059 1.00 97.81 96 ALA A O 1
ATOM 761 N N . ALA A 1 97 ? -8.487 26.751 38.596 1.00 97.94 97 ALA A N 1
ATOM 762 C CA . ALA A 1 97 ? -9.001 25.415 38.304 1.00 97.94 97 ALA A CA 1
ATOM 763 C C . ALA A 1 97 ? -9.574 25.304 36.877 1.00 97.94 97 ALA A C 1
ATOM 765 O O . ALA A 1 97 ? -9.383 24.285 36.209 1.00 97.94 97 ALA A O 1
ATOM 766 N N . ALA A 1 98 ? -10.251 26.342 36.376 1.00 97.81 98 ALA A N 1
ATOM 767 C CA . ALA A 1 98 ? -10.744 26.380 35.001 1.00 97.81 98 ALA A CA 1
ATOM 768 C C . ALA A 1 98 ? -9.597 26.420 33.973 1.00 97.81 98 ALA A C 1
ATOM 770 O O . ALA A 1 98 ? -9.659 25.711 32.970 1.00 97.81 98 ALA A O 1
ATOM 771 N N . GLU A 1 99 ? -8.524 27.168 34.236 1.00 98.06 99 GLU A N 1
ATOM 772 C CA . GLU A 1 99 ? -7.313 27.188 33.401 1.00 98.06 99 GLU A CA 1
ATOM 773 C C . GLU A 1 99 ? -6.617 25.823 33.360 1.00 98.06 99 GLU A C 1
ATOM 775 O O . GLU A 1 99 ? -6.309 25.315 32.278 1.00 98.06 99 GLU A O 1
ATOM 780 N N . GLN A 1 100 ? -6.447 25.174 34.518 1.00 97.88 100 GLN A N 1
ATOM 781 C CA . GLN A 1 100 ? -5.923 23.806 34.594 1.00 97.88 100 GLN A CA 1
ATOM 782 C C . GLN A 1 100 ? -6.804 22.823 33.813 1.00 97.88 100 GLN A C 1
ATOM 784 O O . GLN A 1 100 ? -6.296 21.983 33.067 1.00 97.88 100 GLN A O 1
ATOM 789 N N . LYS A 1 101 ? -8.133 22.958 33.915 1.00 97.81 101 LYS A N 1
ATOM 790 C CA . LYS A 1 101 ? -9.091 22.152 33.147 1.00 97.81 101 LYS A CA 1
ATOM 791 C C . LYS A 1 101 ? -8.952 22.376 31.638 1.00 97.81 101 LYS A C 1
ATOM 793 O O . LYS A 1 101 ? -8.997 21.405 30.886 1.00 97.81 101 LYS A O 1
ATOM 798 N N . ILE A 1 102 ? -8.756 23.615 31.182 1.00 98.00 102 ILE A N 1
ATOM 799 C CA . ILE A 1 102 ? -8.499 23.927 29.765 1.00 98.00 102 ILE A CA 1
ATOM 800 C C . ILE A 1 102 ? -7.220 23.231 29.289 1.00 98.00 102 ILE A C 1
ATOM 802 O O . ILE A 1 102 ? -7.240 22.592 28.235 1.00 98.00 102 ILE A O 1
ATOM 806 N N . ALA A 1 103 ? -6.134 23.320 30.062 1.00 97.94 103 ALA A N 1
ATOM 807 C CA . ALA A 1 103 ? -4.864 22.677 29.733 1.00 97.94 103 ALA A CA 1
ATOM 808 C C . ALA A 1 103 ? -5.001 21.146 29.651 1.00 97.94 103 ALA A C 1
ATOM 810 O O . ALA A 1 103 ? -4.559 20.544 28.671 1.00 97.94 103 ALA A O 1
ATOM 811 N N . ALA A 1 104 ? -5.690 20.527 30.615 1.00 98.25 104 ALA A N 1
ATOM 812 C CA . ALA A 1 104 ? -5.960 19.089 30.619 1.00 98.25 104 ALA A CA 1
ATOM 813 C C . ALA A 1 104 ? -6.797 18.648 29.405 1.00 98.25 104 ALA A C 1
ATOM 815 O O . ALA A 1 104 ? -6.443 17.689 28.722 1.00 98.25 104 ALA A O 1
ATOM 816 N N . ILE A 1 105 ? -7.865 19.386 29.076 1.00 98.25 105 ILE A N 1
ATOM 817 C CA . ILE A 1 105 ? -8.688 19.111 27.889 1.00 98.25 105 ILE A CA 1
ATOM 818 C C . ILE A 1 105 ? -7.859 19.235 26.603 1.00 98.25 105 ILE A C 1
ATOM 820 O O . ILE A 1 105 ? -8.000 18.423 25.689 1.00 98.25 105 ILE A O 1
ATOM 824 N N . MET A 1 106 ? -6.991 20.245 26.507 1.00 98.38 106 MET A N 1
ATOM 825 C CA . MET A 1 106 ? -6.113 20.409 25.348 1.00 98.38 106 MET A CA 1
ATOM 826 C C . MET A 1 106 ? -5.120 19.255 25.208 1.00 98.38 106 MET A C 1
ATOM 828 O O . MET A 1 106 ? -4.920 18.782 24.088 1.00 98.38 106 MET A O 1
ATOM 832 N N . ALA A 1 107 ? -4.548 18.780 26.315 1.00 98.06 107 ALA A N 1
ATOM 833 C CA . ALA A 1 107 ? -3.678 17.610 26.321 1.00 98.06 107 ALA A CA 1
ATOM 834 C C . ALA A 1 107 ? -4.427 16.347 25.863 1.00 98.06 107 ALA A C 1
ATOM 836 O O . ALA A 1 107 ? -3.906 15.599 25.040 1.00 98.06 107 ALA A O 1
ATOM 837 N N . GLU A 1 108 ? -5.672 16.145 26.307 1.00 98.31 108 GLU A N 1
ATOM 838 C CA . GLU A 1 108 ? -6.501 15.012 25.875 1.00 98.31 108 GLU A CA 1
ATOM 839 C C . GLU A 1 108 ? -6.847 15.086 24.379 1.00 98.31 108 GLU A C 1
ATOM 841 O O . GLU A 1 108 ? -6.706 14.099 23.660 1.00 98.31 108 GLU A O 1
ATOM 846 N N . ILE A 1 109 ? -7.240 16.260 23.869 1.00 98.00 109 ILE A N 1
ATOM 847 C CA . ILE A 1 109 ? -7.486 16.453 22.430 1.00 98.00 109 ILE A CA 1
ATOM 848 C C . ILE A 1 109 ? -6.214 16.171 21.625 1.00 98.00 109 ILE A C 1
ATOM 850 O O . ILE A 1 109 ? -6.290 15.531 20.575 1.00 98.00 109 ILE A O 1
ATOM 854 N N . ALA A 1 110 ? -5.056 16.645 22.090 1.00 97.94 110 ALA A N 1
ATOM 855 C CA . ALA A 1 110 ? -3.778 16.387 21.437 1.00 97.94 110 ALA A CA 1
ATOM 856 C C . ALA A 1 110 ? -3.445 14.889 21.441 1.00 97.94 110 ALA A C 1
ATOM 858 O O . ALA A 1 110 ? -3.084 14.353 20.397 1.00 97.94 110 ALA A O 1
ATOM 859 N N . ALA A 1 111 ? -3.648 14.199 22.566 1.00 97.38 111 ALA A N 1
ATOM 860 C CA . ALA A 1 111 ? -3.460 12.755 22.671 1.00 97.38 111 ALA A CA 1
ATOM 861 C C . ALA A 1 111 ? -4.384 11.990 21.715 1.00 97.38 111 ALA A C 1
ATOM 863 O O . ALA A 1 111 ? -3.917 11.121 20.987 1.00 97.38 111 ALA A O 1
ATOM 864 N N . LEU A 1 112 ? -5.670 12.353 21.634 1.00 96.56 112 LEU A N 1
ATOM 865 C CA . LEU A 1 112 ? -6.600 11.749 20.679 1.00 96.56 112 LEU A CA 1
ATOM 866 C C . LEU A 1 112 ? -6.147 12.006 19.240 1.00 96.56 112 LEU A C 1
ATOM 868 O O . LEU A 1 112 ? -6.069 11.071 18.453 1.00 96.56 112 LEU A O 1
ATOM 872 N N . ARG A 1 113 ? -5.805 13.243 18.873 1.00 96.25 113 ARG A N 1
ATOM 873 C CA . ARG A 1 113 ? -5.362 13.569 17.505 1.00 96.25 113 ARG A CA 1
ATOM 874 C C . ARG A 1 113 ? -4.074 12.848 17.109 1.00 96.25 113 ARG A C 1
ATOM 876 O O . ARG A 1 113 ? -3.988 12.386 15.978 1.00 96.25 113 ARG A O 1
ATOM 883 N N . ASN A 1 114 ? -3.133 12.718 18.039 1.00 95.69 114 ASN A N 1
ATOM 884 C CA . ASN A 1 114 ? -1.845 12.067 17.811 1.00 95.69 114 ASN A CA 1
ATOM 885 C C . ASN A 1 114 ? -1.901 10.542 17.972 1.00 95.69 114 ASN A C 1
ATOM 887 O O . ASN A 1 114 ? -0.948 9.865 17.593 1.00 95.69 114 ASN A O 1
ATOM 891 N N . ALA A 1 115 ? -2.983 9.991 18.535 1.00 94.19 115 ALA A N 1
ATOM 892 C CA . ALA A 1 115 ? -3.157 8.549 18.629 1.00 94.19 115 ALA A CA 1
ATOM 893 C C . ALA A 1 115 ? -3.129 7.945 17.213 1.00 94.19 115 ALA A C 1
ATOM 895 O O . ALA A 1 115 ? -3.893 8.432 16.364 1.00 94.19 115 ALA A O 1
ATOM 896 N N . PRO A 1 116 ? -2.297 6.909 16.967 1.00 90.06 116 PRO A N 1
ATOM 897 C CA . PRO A 1 116 ? -2.177 6.271 15.664 1.00 90.06 116 PRO A CA 1
ATOM 898 C C . PRO A 1 116 ? -3.559 5.950 15.107 1.00 90.06 116 PRO A C 1
ATOM 900 O O . PRO A 1 116 ? -4.365 5.289 15.761 1.00 90.06 116 PRO A O 1
ATOM 903 N N . GLN A 1 117 ? -3.856 6.463 13.917 1.00 87.75 117 GLN A N 1
ATOM 904 C CA . GLN A 1 117 ? -5.044 6.042 13.195 1.00 87.75 117 GLN A CA 1
ATOM 905 C C . GLN A 1 117 ? -4.706 4.711 12.546 1.00 87.75 117 GLN A C 1
ATOM 907 O O . GLN A 1 117 ? -3.849 4.646 11.663 1.00 87.75 117 GLN A O 1
ATOM 912 N N . SER A 1 118 ? -5.354 3.644 13.008 1.00 85.81 118 SER A N 1
ATOM 913 C CA . SER A 1 118 ? -5.380 2.421 12.228 1.00 85.81 118 SER A CA 1
ATOM 914 C C . SER A 1 118 ? -5.991 2.756 10.876 1.00 85.81 118 SER A C 1
ATOM 916 O O . SER A 1 118 ? -7.024 3.420 10.792 1.00 85.81 118 SER A O 1
ATOM 918 N N . THR A 1 119 ? -5.325 2.342 9.812 1.00 90.12 119 THR A N 1
ATOM 919 C CA . THR A 1 119 ? -5.939 2.324 8.492 1.00 90.12 119 THR A CA 1
ATOM 920 C C . THR A 1 119 ? -6.545 0.939 8.311 1.00 90.12 119 THR A C 1
ATOM 922 O O . THR A 1 119 ? -5.957 -0.051 8.748 1.00 90.12 119 THR A O 1
ATOM 925 N N . ASN A 1 120 ? -7.748 0.881 7.748 1.00 94.12 120 ASN A N 1
ATOM 926 C CA . ASN A 1 120 ? -8.402 -0.367 7.383 1.00 94.12 120 ASN A CA 1
ATOM 927 C C . ASN A 1 120 ? -8.636 -0.371 5.872 1.00 94.12 120 ASN A C 1
ATOM 929 O O . ASN A 1 120 ? -8.684 0.690 5.246 1.00 94.12 120 ASN A O 1
ATOM 933 N N . LEU A 1 121 ? -8.774 -1.561 5.300 1.00 92.69 121 LEU A N 1
ATOM 934 C CA . LEU A 1 121 ? -9.229 -1.731 3.929 1.00 92.69 121 LEU A CA 1
ATOM 935 C C . LEU A 1 121 ? -10.670 -1.211 3.797 1.00 92.69 121 LEU A C 1
ATOM 937 O O . LEU A 1 121 ? -11.540 -1.737 4.498 1.00 92.69 121 LEU A O 1
ATOM 941 N N . PRO A 1 122 ? -10.934 -0.212 2.935 1.00 91.44 122 PRO A N 1
ATOM 942 C CA . PRO A 1 122 ? -12.297 0.171 2.598 1.00 91.44 122 PRO A CA 1
ATOM 943 C C . PRO A 1 122 ? -12.998 -1.005 1.915 1.00 91.44 122 PRO A C 1
ATOM 945 O O . PRO A 1 122 ? -12.442 -1.630 1.009 1.00 91.44 122 PRO A O 1
ATOM 948 N N . ASP A 1 123 ? -14.213 -1.312 2.342 1.00 90.81 123 ASP A N 1
ATOM 949 C CA . ASP A 1 123 ? -15.051 -2.336 1.723 1.00 90.81 123 ASP A CA 1
ATOM 950 C C . ASP A 1 123 ? -15.410 -1.977 0.275 1.00 90.81 123 ASP A C 1
ATOM 952 O O . ASP A 1 123 ? -15.368 -2.859 -0.585 1.00 90.81 123 ASP A O 1
ATOM 956 N N . ASP A 1 124 ? -15.614 -0.689 -0.023 1.00 91.12 124 ASP A N 1
ATOM 957 C CA . ASP A 1 124 ? -15.820 -0.173 -1.385 1.00 91.12 124 ASP A CA 1
ATOM 958 C C . ASP A 1 124 ? -14.747 -0.655 -2.373 1.00 91.12 124 ASP A C 1
ATOM 960 O O . ASP A 1 124 ? -15.068 -1.067 -3.485 1.00 91.12 124 ASP A O 1
ATOM 964 N N . THR A 1 125 ? -13.475 -0.706 -1.959 1.00 93.31 125 THR A N 1
ATOM 965 C CA . THR A 1 125 ? -12.376 -1.186 -2.815 1.00 93.31 125 THR A CA 1
ATOM 966 C C . THR A 1 125 ? -12.557 -2.654 -3.215 1.00 93.31 125 THR A C 1
ATOM 968 O O . THR A 1 125 ? -12.260 -3.037 -4.348 1.00 93.31 125 THR A O 1
ATOM 971 N N . ILE A 1 126 ? -13.059 -3.496 -2.307 1.00 95.75 126 ILE A N 1
ATOM 972 C CA . ILE A 1 126 ? -13.345 -4.905 -2.607 1.00 95.75 126 ILE A CA 1
ATOM 973 C C . ILE A 1 126 ? -14.605 -5.031 -3.468 1.00 95.75 126 ILE A C 1
ATOM 975 O O . ILE A 1 126 ? -14.635 -5.845 -4.392 1.00 95.75 126 ILE A O 1
ATOM 979 N N . ILE A 1 127 ? -15.625 -4.222 -3.190 1.00 94.50 127 ILE A N 1
ATOM 980 C CA . ILE A 1 127 ? -16.887 -4.198 -3.935 1.00 94.50 127 ILE A CA 1
ATOM 981 C C . ILE A 1 127 ? -16.652 -3.798 -5.399 1.00 94.50 127 ILE A C 1
ATOM 983 O O . ILE A 1 127 ? -17.105 -4.501 -6.306 1.00 94.50 127 ILE A O 1
ATOM 987 N N . GLU A 1 128 ? -15.901 -2.721 -5.640 1.00 95.12 128 GLU A N 1
ATOM 988 C CA . GLU A 1 128 ? -15.511 -2.271 -6.981 1.00 95.12 128 GLU A CA 1
ATOM 989 C C . GLU A 1 128 ? -14.735 -3.360 -7.726 1.00 95.12 128 GLU A C 1
ATOM 991 O O . GLU A 1 128 ? -15.065 -3.700 -8.864 1.00 95.12 128 GLU A O 1
ATOM 996 N N . TRP A 1 129 ? -13.766 -3.994 -7.057 1.00 96.62 129 TRP A N 1
ATOM 997 C CA . TRP A 1 129 ? -13.004 -5.088 -7.653 1.00 96.62 129 TRP A CA 1
ATOM 998 C C . TRP A 1 129 ? -13.891 -6.284 -8.039 1.00 96.62 129 TRP A C 1
ATOM 1000 O O . TRP A 1 129 ? -13.733 -6.845 -9.126 1.00 96.62 129 TRP A O 1
ATOM 1010 N N . ILE A 1 130 ? -14.855 -6.667 -7.190 1.00 95.19 130 ILE A N 1
ATOM 1011 C CA . ILE A 1 130 ? -15.818 -7.737 -7.495 1.00 95.19 130 ILE A CA 1
ATOM 1012 C C . ILE A 1 130 ? -16.639 -7.377 -8.740 1.00 95.19 130 ILE A C 1
ATOM 1014 O O . ILE A 1 130 ? -16.783 -8.224 -9.631 1.00 95.19 130 ILE A O 1
ATOM 1018 N N . ARG A 1 131 ? -17.140 -6.135 -8.829 1.00 94.31 131 ARG A N 1
ATOM 1019 C CA . ARG A 1 131 ? -17.932 -5.643 -9.970 1.00 94.31 131 ARG A CA 1
ATOM 1020 C C . ARG A 1 131 ? -17.143 -5.754 -11.280 1.00 94.31 131 ARG A C 1
ATOM 1022 O O . ARG A 1 131 ? -17.651 -6.326 -12.253 1.00 94.31 131 ARG A O 1
ATOM 1029 N N . ASP A 1 132 ? -15.891 -5.303 -11.264 1.00 95.44 132 ASP A N 1
ATOM 1030 C CA . ASP A 1 132 ? -15.015 -5.240 -12.439 1.00 95.44 132 ASP A CA 1
ATOM 1031 C C . ASP A 1 132 ? -14.408 -6.591 -12.840 1.00 95.44 132 ASP A C 1
ATOM 1033 O O . ASP A 1 132 ? -14.007 -6.782 -13.994 1.00 95.44 132 ASP A O 1
ATOM 1037 N N . SER A 1 133 ? -14.349 -7.554 -11.917 1.00 95.06 133 SER A N 1
ATOM 1038 C CA . SER A 1 133 ? -13.786 -8.879 -12.178 1.00 95.06 133 SER A CA 1
ATOM 1039 C C . SER A 1 133 ? -14.578 -9.636 -13.257 1.00 95.06 133 SER A C 1
ATOM 1041 O O . SER A 1 133 ? -15.788 -9.808 -13.163 1.00 95.06 133 SER A O 1
ATOM 1043 N N . LYS A 1 134 ? -13.909 -10.124 -14.308 1.00 95.44 134 LYS A N 1
ATOM 1044 C CA . LYS A 1 134 ? -14.564 -10.843 -15.430 1.00 95.44 134 LYS A CA 1
ATOM 1045 C C . LYS A 1 134 ? -14.275 -12.342 -15.467 1.00 95.44 134 LYS A C 1
ATOM 1047 O O . LYS A 1 134 ? -14.686 -13.019 -16.404 1.00 95.44 134 LYS A O 1
ATOM 1052 N N . VAL A 1 135 ? -13.535 -12.840 -14.484 1.00 96.25 135 VAL A N 1
ATOM 1053 C CA . VAL A 1 135 ? -13.056 -14.225 -14.425 1.00 96.25 135 VAL A CA 1
ATOM 1054 C C . VAL A 1 135 ? -13.909 -15.008 -13.426 1.00 96.25 135 VAL A C 1
ATOM 1056 O O . VAL A 1 135 ? -14.520 -14.416 -12.537 1.00 96.25 135 VAL A O 1
ATOM 1059 N N . ASN A 1 136 ? -13.978 -16.327 -13.591 1.00 96.12 136 ASN A N 1
ATOM 1060 C CA . ASN A 1 136 ? -14.561 -17.213 -12.588 1.00 96.12 136 ASN A CA 1
ATOM 1061 C C . ASN A 1 136 ? -13.527 -17.510 -11.501 1.00 96.12 136 ASN A C 1
ATOM 1063 O O . ASN A 1 136 ? -12.331 -17.600 -11.787 1.00 96.12 136 ASN A O 1
ATOM 1067 N N . PHE A 1 137 ? -13.992 -17.685 -10.270 1.00 97.00 137 PHE A N 1
ATOM 1068 C CA . PHE A 1 137 ? -13.123 -17.915 -9.122 1.00 97.00 137 PHE A CA 1
ATOM 1069 C C . PHE A 1 137 ? -13.472 -19.211 -8.397 1.00 97.00 137 PHE A C 1
ATOM 1071 O O . PHE A 1 137 ? -14.624 -19.640 -8.369 1.00 97.00 137 PHE A O 1
ATOM 1078 N N . VAL A 1 138 ? -12.454 -19.797 -7.777 1.00 97.31 138 VAL A N 1
ATOM 1079 C CA . VAL A 1 138 ? -12.549 -20.913 -6.831 1.00 97.31 138 VAL A CA 1
ATOM 1080 C C . VAL A 1 138 ? -11.939 -20.498 -5.494 1.00 97.31 138 VAL A C 1
ATOM 1082 O O . VAL A 1 138 ? -11.209 -19.506 -5.421 1.00 97.31 138 VAL A O 1
ATOM 1085 N N . ASP A 1 139 ? -12.226 -21.241 -4.426 1.00 97.31 139 ASP A N 1
ATOM 1086 C CA . ASP A 1 139 ? -11.538 -21.027 -3.152 1.00 97.31 139 ASP A CA 1
ATOM 1087 C C . ASP A 1 139 ? -10.036 -21.284 -3.308 1.00 97.31 139 ASP A C 1
ATOM 1089 O O . ASP A 1 139 ? -9.612 -22.291 -3.878 1.00 97.31 139 ASP A O 1
ATOM 1093 N N . ALA A 1 140 ? -9.224 -20.354 -2.805 1.00 97.06 140 ALA A N 1
ATOM 1094 C CA . ALA A 1 140 ? -7.783 -20.531 -2.787 1.00 97.06 140 ALA A CA 1
ATOM 1095 C C . ALA A 1 140 ? -7.403 -21.544 -1.706 1.00 97.06 140 ALA A C 1
ATOM 1097 O O . ALA A 1 140 ? -7.812 -21.419 -0.550 1.00 97.06 140 ALA A O 1
ATOM 1098 N N . GLU A 1 141 ? -6.547 -22.502 -2.055 1.00 95.25 141 GLU A N 1
ATOM 1099 C CA . GLU A 1 141 ? -5.870 -23.317 -1.054 1.00 95.25 141 GLU A CA 1
ATOM 1100 C C . GLU A 1 141 ? -4.872 -22.429 -0.303 1.00 95.25 141 GLU A C 1
ATOM 1102 O O . GLU A 1 141 ? -3.832 -22.044 -0.837 1.00 95.25 141 GLU A O 1
ATOM 1107 N N . VAL A 1 142 ? -5.202 -22.072 0.937 1.00 92.81 142 VAL A N 1
ATOM 1108 C CA . VAL A 1 142 ? -4.282 -21.348 1.813 1.00 92.81 142 VAL A CA 1
ATOM 1109 C C . VAL A 1 142 ? -3.515 -22.371 2.633 1.00 92.81 142 VAL A C 1
ATOM 1111 O O . VAL A 1 142 ? -4.098 -23.099 3.440 1.00 92.81 142 VAL A O 1
ATOM 1114 N N . LYS A 1 143 ? -2.191 -22.407 2.468 1.00 92.44 143 LYS A N 1
ATOM 1115 C CA . LYS A 1 143 ? -1.309 -23.196 3.332 1.00 92.44 143 LYS A CA 1
ATOM 1116 C C . LYS A 1 143 ? -1.191 -22.485 4.673 1.00 92.44 143 LYS A C 1
ATOM 1118 O O . LYS A 1 143 ? -0.227 -21.771 4.929 1.00 92.44 143 LYS A O 1
ATOM 1123 N N . VAL A 1 144 ? -2.210 -22.635 5.517 1.00 81.88 144 VAL A N 1
ATOM 1124 C CA . VAL A 1 144 ? -2.221 -22.016 6.844 1.00 81.88 144 VAL A CA 1
ATOM 1125 C C . VAL A 1 144 ? -1.145 -22.683 7.690 1.00 81.88 144 VAL A C 1
ATOM 1127 O O . VAL A 1 144 ? -1.313 -23.793 8.198 1.00 81.88 144 VAL A O 1
ATOM 1130 N N . THR A 1 145 ? -0.017 -21.999 7.836 1.00 83.38 145 THR A N 1
ATOM 1131 C CA . THR A 1 145 ? 1.026 -22.381 8.778 1.00 83.38 145 THR A CA 1
ATOM 1132 C C . THR A 1 145 ? 0.435 -22.291 10.179 1.00 83.38 145 THR A C 1
ATOM 1134 O O . THR A 1 145 ? -0.109 -21.258 10.570 1.00 83.38 145 THR A O 1
ATOM 1137 N N . THR A 1 146 ? 0.514 -23.371 10.956 1.00 93.38 146 THR A N 1
ATOM 1138 C CA . THR A 1 146 ? 0.122 -23.338 12.370 1.00 93.38 146 THR A CA 1
ATOM 1139 C C . THR A 1 146 ? 0.850 -22.198 13.074 1.00 93.38 146 THR A C 1
ATOM 1141 O O . THR A 1 146 ? 2.053 -22.030 12.858 1.00 93.38 146 THR A O 1
ATOM 1144 N N . LEU A 1 147 ? 0.140 -21.446 13.921 1.00 94.25 147 LEU A N 1
ATOM 1145 C CA . LEU A 1 147 ? 0.715 -20.337 14.680 1.00 94.25 147 LEU A CA 1
ATOM 1146 C C . LEU A 1 147 ? 2.008 -20.807 15.378 1.00 94.25 147 LEU A C 1
ATOM 1148 O O . LEU A 1 147 ? 1.961 -21.793 16.125 1.00 94.25 147 LEU A O 1
ATOM 1152 N N . PRO A 1 148 ? 3.166 -20.165 15.131 1.00 91.44 148 PRO A N 1
ATOM 1153 C CA . PRO A 1 148 ? 4.413 -20.571 15.761 1.00 91.44 148 PRO A CA 1
ATOM 1154 C C . PRO A 1 148 ? 4.274 -20.576 17.285 1.00 91.44 148 PRO A C 1
ATOM 1156 O O . PRO A 1 148 ? 3.653 -19.684 17.866 1.00 91.44 148 PRO A O 1
ATOM 1159 N N . LYS A 1 149 ? 4.847 -21.586 17.949 1.00 95.88 149 LYS A N 1
ATOM 1160 C CA . LYS A 1 149 ? 4.712 -21.759 19.401 1.00 95.88 149 LYS A CA 1
ATOM 1161 C C . LYS A 1 149 ? 5.148 -20.486 20.136 1.00 95.88 149 LYS A C 1
ATOM 1163 O O . LYS A 1 149 ? 6.311 -20.103 20.068 1.00 95.88 149 LYS A O 1
ATOM 1168 N N . GLY A 1 150 ? 4.215 -19.881 20.871 1.00 95.94 150 GLY A N 1
ATOM 1169 C CA . GLY A 1 150 ? 4.461 -18.697 21.696 1.00 95.94 150 GLY A CA 1
ATOM 1170 C C . GLY A 1 150 ? 4.293 -17.348 20.993 1.00 95.94 150 GLY A C 1
ATOM 1171 O O . GLY A 1 150 ? 4.467 -16.338 21.662 1.00 95.94 150 GLY A O 1
ATOM 1172 N N . LYS A 1 151 ? 3.939 -17.311 19.701 1.00 96.56 151 LYS A N 1
ATOM 1173 C CA . LYS A 1 151 ? 3.578 -16.064 19.009 1.00 96.56 151 LYS A CA 1
ATOM 1174 C C . LYS A 1 151 ? 2.073 -15.815 19.073 1.00 96.56 151 LYS A C 1
ATOM 1176 O O . LYS A 1 151 ? 1.288 -16.760 19.053 1.00 96.56 151 LYS A O 1
ATOM 1181 N N . THR A 1 152 ? 1.674 -14.550 19.118 1.00 96.94 152 THR A N 1
ATOM 1182 C CA . THR A 1 152 ? 0.279 -14.111 18.941 1.00 96.94 152 THR A CA 1
ATOM 1183 C C . THR A 1 152 ? -0.072 -13.970 17.454 1.00 96.94 152 THR A C 1
ATOM 1185 O O . THR A 1 152 ? 0.812 -13.842 16.605 1.00 96.94 152 THR A O 1
ATOM 1188 N N . GLN A 1 153 ? -1.366 -13.950 17.114 1.00 96.12 153 GLN A N 1
ATOM 1189 C CA . GLN A 1 153 ? -1.832 -13.705 15.741 1.00 96.12 153 GLN A CA 1
ATOM 1190 C C . GLN A 1 153 ? -1.343 -12.346 15.214 1.00 96.12 153 GLN A C 1
ATOM 1192 O O . GLN A 1 153 ? -0.954 -12.243 14.055 1.00 96.12 153 GLN A O 1
ATOM 1197 N N . GLY A 1 154 ? -1.313 -11.318 16.071 1.00 96.12 154 GLY A N 1
ATOM 1198 C CA . GLY A 1 154 ? -0.815 -9.987 15.712 1.00 96.12 154 GLY A CA 1
ATOM 1199 C C . GLY A 1 154 ? 0.671 -9.979 15.357 1.00 96.12 154 GLY A C 1
ATOM 1200 O O . GLY A 1 154 ? 1.057 -9.378 14.359 1.00 96.12 154 GLY A O 1
ATOM 1201 N N . GLU A 1 155 ? 1.499 -10.695 16.121 1.00 96.75 155 GLU A N 1
ATOM 1202 C CA . GLU A 1 155 ? 2.931 -10.836 15.820 1.00 96.75 155 GLU A CA 1
ATOM 1203 C C . GLU A 1 155 ? 3.170 -11.598 14.511 1.00 96.75 155 GLU A C 1
ATOM 1205 O O . GLU A 1 155 ? 4.038 -11.210 13.731 1.00 96.75 155 GLU A O 1
ATOM 1210 N N . ALA A 1 156 ? 2.383 -12.646 14.241 1.00 96.50 156 ALA A N 1
ATOM 1211 C CA . ALA A 1 156 ? 2.460 -13.389 12.982 1.00 96.50 156 ALA A CA 1
ATOM 1212 C C . ALA A 1 156 ? 2.063 -12.520 11.773 1.00 96.50 156 ALA A C 1
ATOM 1214 O O . ALA A 1 156 ? 2.741 -12.541 10.746 1.00 96.50 156 ALA A O 1
ATOM 1215 N N . VAL A 1 157 ? 1.006 -11.708 11.906 1.00 96.75 157 VAL A N 1
ATOM 1216 C CA . VAL A 1 157 ? 0.604 -10.727 10.883 1.00 96.75 157 VAL A CA 1
ATOM 1217 C C . VAL A 1 157 ? 1.716 -9.708 10.634 1.00 96.75 157 VAL A C 1
ATOM 1219 O O . VAL A 1 157 ? 2.044 -9.434 9.481 1.00 96.75 157 VAL A O 1
ATOM 1222 N N . GLU A 1 158 ? 2.333 -9.166 11.684 1.00 96.81 158 GLU A N 1
ATOM 1223 C CA . GLU A 1 158 ? 3.397 -8.168 11.529 1.00 96.81 158 GLU A CA 1
ATOM 1224 C C . GLU A 1 158 ? 4.657 -8.754 10.867 1.00 96.81 158 GLU A C 1
ATOM 1226 O O . GLU A 1 158 ? 5.274 -8.110 10.018 1.00 96.81 158 GLU A O 1
ATOM 1231 N N . GLU A 1 159 ? 5.011 -10.005 11.173 1.00 96.69 159 GLU A N 1
ATOM 1232 C CA . GLU A 1 159 ? 6.096 -10.726 10.495 1.00 96.69 159 GLU A CA 1
ATOM 1233 C C . GLU A 1 159 ? 5.823 -10.894 8.994 1.00 96.69 159 GLU A C 1
ATOM 1235 O O . GLU A 1 159 ? 6.700 -10.621 8.169 1.00 96.69 159 GLU A O 1
ATOM 1240 N N . LEU A 1 1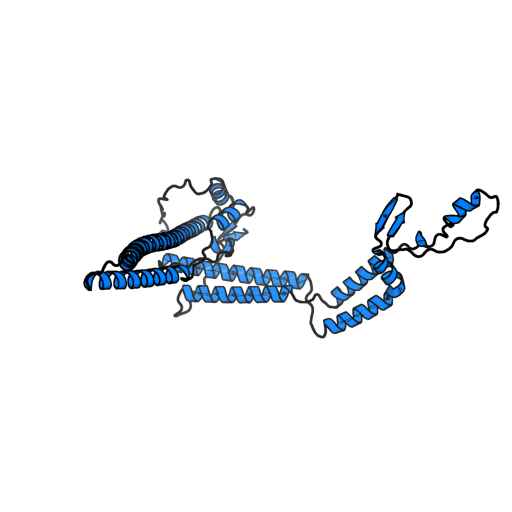60 ? 4.594 -11.259 8.621 1.00 97.00 160 LEU A N 1
ATOM 1241 C CA . LEU A 1 160 ? 4.193 -11.363 7.216 1.00 97.00 160 LEU A CA 1
ATOM 1242 C C . LEU A 1 160 ? 4.211 -10.002 6.514 1.00 97.00 160 LEU A C 1
ATOM 1244 O O . LEU A 1 160 ? 4.666 -9.905 5.374 1.00 97.00 160 LEU A O 1
ATOM 1248 N N . ARG A 1 161 ? 3.802 -8.926 7.191 1.00 97.44 161 ARG A N 1
ATOM 1249 C CA . ARG A 1 161 ? 3.899 -7.558 6.654 1.00 97.44 161 ARG A CA 1
ATOM 1250 C C . ARG A 1 161 ? 5.343 -7.130 6.430 1.00 97.44 161 ARG A C 1
ATOM 1252 O O . ARG A 1 161 ? 5.636 -6.493 5.418 1.00 97.44 161 ARG A O 1
ATOM 1259 N N . ASN A 1 162 ? 6.254 -7.497 7.329 1.00 97.31 162 ASN A N 1
ATOM 1260 C CA . ASN A 1 162 ? 7.689 -7.273 7.146 1.00 97.31 162 ASN A CA 1
ATOM 1261 C C . ASN A 1 162 ? 8.207 -8.028 5.926 1.00 97.31 162 ASN A C 1
ATOM 1263 O O . ASN A 1 162 ? 8.808 -7.415 5.046 1.00 97.31 162 ASN A O 1
ATOM 1267 N N . ARG A 1 163 ? 7.861 -9.315 5.803 1.00 97.31 163 ARG A N 1
ATOM 1268 C CA . ARG A 1 163 ? 8.232 -10.124 4.638 1.00 97.31 163 ARG A CA 1
ATOM 1269 C C . ARG A 1 163 ? 7.732 -9.511 3.331 1.00 97.31 163 ARG A C 1
ATOM 1271 O O . ARG A 1 163 ? 8.476 -9.461 2.357 1.00 97.31 163 ARG A O 1
ATOM 1278 N N . GLN A 1 164 ? 6.504 -9.003 3.301 1.00 97.62 164 GLN A N 1
ATOM 1279 C CA . GLN A 1 164 ? 5.969 -8.327 2.120 1.00 97.62 164 GLN A CA 1
ATOM 1280 C C . GLN A 1 164 ? 6.691 -7.011 1.805 1.00 97.62 164 GLN A C 1
ATOM 1282 O O . GLN A 1 164 ? 6.879 -6.686 0.632 1.00 97.62 164 GLN A O 1
ATOM 1287 N N . ARG A 1 165 ? 7.117 -6.239 2.816 1.00 97.81 165 ARG A N 1
ATOM 1288 C CA . ARG A 1 165 ? 7.958 -5.047 2.598 1.00 97.81 165 ARG A CA 1
ATOM 1289 C C . ARG A 1 165 ? 9.299 -5.426 1.972 1.00 97.81 165 ARG A C 1
ATOM 1291 O O . ARG A 1 165 ? 9.709 -4.774 1.012 1.00 97.81 165 ARG A O 1
ATOM 1298 N N . ASP A 1 166 ? 9.921 -6.499 2.452 1.00 97.94 166 ASP A N 1
ATOM 1299 C CA . ASP A 1 166 ? 11.180 -7.010 1.904 1.00 97.94 166 ASP A CA 1
ATOM 1300 C C . ASP A 1 166 ? 11.013 -7.475 0.450 1.00 97.94 166 ASP A C 1
ATOM 1302 O O . ASP A 1 166 ? 11.789 -7.075 -0.416 1.00 97.94 166 ASP A O 1
ATOM 1306 N N . LEU A 1 167 ? 9.952 -8.238 0.154 1.00 97.88 167 LEU A N 1
ATOM 1307 C CA . LEU A 1 167 ? 9.620 -8.689 -1.204 1.00 97.88 167 LEU A CA 1
ATOM 1308 C C . LEU A 1 167 ? 9.357 -7.518 -2.159 1.00 97.88 167 LEU A C 1
ATOM 1310 O O . LEU A 1 167 ? 9.825 -7.521 -3.295 1.00 97.88 167 LEU A O 1
ATOM 1314 N N . ASN A 1 168 ? 8.662 -6.474 -1.703 1.00 97.88 168 ASN A N 1
ATOM 1315 C CA . ASN A 1 168 ? 8.481 -5.257 -2.495 1.00 97.88 168 ASN A CA 1
ATOM 1316 C C . ASN A 1 168 ? 9.810 -4.527 -2.741 1.00 97.88 168 ASN A C 1
ATOM 1318 O O . ASN A 1 168 ? 10.041 -4.021 -3.842 1.00 97.88 168 ASN A O 1
ATOM 1322 N N . GLY A 1 169 ? 10.701 -4.495 -1.746 1.00 97.69 169 GLY A N 1
ATOM 1323 C CA . GLY A 1 169 ? 12.066 -3.995 -1.907 1.00 97.69 169 GLY A CA 1
ATOM 1324 C C . GLY A 1 169 ? 12.845 -4.782 -2.962 1.00 97.69 169 GLY A C 1
ATOM 1325 O O . GLY A 1 169 ? 13.470 -4.186 -3.842 1.00 97.69 169 GLY A O 1
ATOM 1326 N N . GLU A 1 170 ? 12.740 -6.111 -2.936 1.00 98.19 170 GLU A N 1
ATOM 1327 C CA . GLU A 1 170 ? 13.350 -6.998 -3.926 1.00 98.19 170 GLU A CA 1
ATOM 1328 C C . GLU A 1 170 ? 12.772 -6.774 -5.330 1.00 98.19 170 GLU A C 1
ATOM 1330 O O . GLU A 1 170 ? 13.530 -6.601 -6.286 1.00 98.19 170 GLU A O 1
ATOM 1335 N N . LYS A 1 171 ? 11.445 -6.672 -5.465 1.00 98.19 171 LYS A N 1
ATOM 1336 C CA . LYS A 1 171 ? 10.779 -6.349 -6.736 1.00 98.19 171 LYS A CA 1
ATOM 1337 C C . LYS A 1 171 ? 11.301 -5.037 -7.317 1.00 98.19 171 LYS A C 1
ATOM 1339 O O . LYS A 1 171 ? 11.641 -4.975 -8.498 1.00 98.19 171 LYS A O 1
ATOM 1344 N N . GLN A 1 172 ? 11.418 -3.992 -6.497 1.00 98.19 172 GLN A N 1
ATOM 1345 C CA . GLN A 1 172 ? 11.974 -2.707 -6.931 1.00 98.19 172 GLN A CA 1
ATOM 1346 C C . GLN A 1 172 ? 13.451 -2.816 -7.324 1.00 98.19 172 GLN A C 1
ATOM 1348 O O . GLN A 1 172 ? 13.874 -2.169 -8.285 1.00 98.19 172 GLN A O 1
ATOM 1353 N N . ALA A 1 173 ? 14.237 -3.643 -6.630 1.00 97.12 173 ALA A N 1
ATOM 1354 C CA . ALA A 1 173 ? 15.615 -3.920 -7.018 1.00 97.12 173 ALA A CA 1
ATOM 1355 C C . ALA A 1 173 ? 15.676 -4.602 -8.395 1.00 97.12 173 ALA A C 1
ATOM 1357 O O . ALA A 1 173 ? 16.423 -4.141 -9.255 1.00 97.12 173 ALA A O 1
ATOM 1358 N N . VAL A 1 174 ? 14.840 -5.616 -8.642 1.00 97.38 174 VAL A N 1
ATOM 1359 C CA . VAL A 1 174 ? 14.721 -6.311 -9.937 1.00 97.38 174 VAL A CA 1
ATOM 1360 C C . VAL A 1 174 ? 14.306 -5.352 -11.053 1.00 97.38 174 VAL A C 1
ATOM 1362 O O . VAL A 1 174 ? 14.909 -5.363 -12.122 1.00 97.38 174 VAL A O 1
ATOM 1365 N N . VAL A 1 175 ? 13.337 -4.460 -10.819 1.00 96.69 175 VAL A N 1
ATOM 1366 C CA . VAL A 1 175 ? 12.918 -3.442 -11.804 1.00 96.69 175 VAL A CA 1
ATOM 1367 C C . VAL A 1 175 ? 14.063 -2.490 -12.164 1.00 96.69 175 VAL A C 1
ATOM 1369 O O . VAL A 1 175 ? 14.193 -2.113 -13.326 1.00 96.69 175 VAL A O 1
ATOM 1372 N N . LYS A 1 176 ? 14.927 -2.139 -11.206 1.00 95.75 176 LYS A N 1
ATOM 1373 C CA . LYS A 1 176 ? 16.043 -1.201 -11.409 1.00 95.75 176 LYS A CA 1
ATOM 1374 C C . LYS A 1 176 ? 17.307 -1.829 -11.999 1.00 95.75 176 LYS A C 1
ATOM 1376 O O . LYS A 1 176 ? 18.216 -1.086 -12.362 1.00 95.75 176 LYS A O 1
ATOM 1381 N N . GLN A 1 177 ? 17.402 -3.158 -12.097 1.00 96.31 177 GLN A N 1
ATOM 1382 C CA . GLN A 1 177 ? 18.584 -3.794 -12.688 1.00 96.31 177 GLN A CA 1
ATOM 1383 C C . GLN A 1 177 ? 18.775 -3.336 -14.142 1.00 96.31 177 GLN A C 1
ATOM 1385 O O . GLN A 1 177 ? 17.786 -3.205 -14.866 1.00 96.31 177 GLN A O 1
ATOM 1390 N N . PRO A 1 178 ? 20.007 -3.109 -14.619 1.00 96.19 178 PRO A N 1
ATOM 1391 C CA . PRO A 1 178 ? 20.226 -2.783 -16.023 1.00 96.19 178 PRO A CA 1
ATOM 1392 C C . PRO A 1 178 ? 19.799 -3.951 -16.927 1.00 96.19 178 PRO A C 1
ATOM 1394 O O . PRO A 1 178 ? 19.733 -5.103 -16.489 1.00 96.19 178 PRO A O 1
ATOM 1397 N N . VAL A 1 179 ? 19.480 -3.663 -18.190 1.00 96.88 179 VAL A N 1
ATOM 1398 C CA . VAL A 1 179 ? 19.341 -4.707 -19.226 1.00 96.88 179 VAL A CA 1
ATOM 1399 C C . VAL A 1 179 ? 20.712 -5.344 -19.499 1.00 96.88 179 VAL A C 1
ATOM 1401 O O . VAL A 1 179 ? 21.712 -4.774 -19.081 1.00 96.88 179 VAL A O 1
ATOM 1404 N N . PRO A 1 180 ? 20.828 -6.511 -20.150 1.00 97.88 180 PRO A N 1
ATOM 1405 C CA . PRO A 1 180 ? 22.127 -7.061 -20.531 1.00 97.88 180 PRO A CA 1
ATOM 1406 C C . PRO A 1 180 ? 22.930 -6.062 -21.373 1.00 97.88 180 PRO A C 1
ATOM 1408 O O . PRO A 1 180 ? 22.362 -5.332 -22.185 1.00 97.88 180 PRO A O 1
ATOM 1411 N N . PHE A 1 181 ? 24.253 -6.028 -21.181 1.00 97.25 181 PHE A N 1
ATOM 1412 C CA . PHE A 1 181 ? 25.134 -5.092 -21.891 1.00 97.25 181 PHE A CA 1
ATOM 1413 C C . PHE A 1 181 ? 24.965 -5.192 -23.414 1.00 97.25 181 PHE A C 1
ATOM 1415 O O . PHE A 1 181 ? 24.831 -4.169 -24.081 1.00 97.25 181 PHE A O 1
ATOM 1422 N N . GLU A 1 182 ? 24.897 -6.417 -23.939 1.00 97.31 182 GLU A N 1
ATOM 1423 C CA . GLU A 1 182 ? 24.704 -6.672 -25.370 1.00 97.31 182 GLU A CA 1
ATOM 1424 C C . GLU A 1 182 ? 23.375 -6.102 -25.883 1.00 97.31 182 GLU A C 1
ATOM 1426 O O . GLU A 1 182 ? 23.338 -5.487 -26.944 1.00 97.31 182 GLU A O 1
ATOM 1431 N N . ASP A 1 183 ? 22.299 -6.202 -25.098 1.00 96.44 183 ASP A N 1
ATOM 1432 C CA . ASP A 1 183 ? 20.994 -5.643 -25.463 1.00 96.44 183 ASP A CA 1
ATOM 1433 C C . ASP A 1 183 ? 21.012 -4.110 -25.438 1.00 96.44 183 ASP A C 1
ATOM 1435 O O . ASP A 1 183 ? 20.428 -3.461 -26.308 1.00 96.44 183 ASP A O 1
ATOM 1439 N N . ALA A 1 184 ? 21.679 -3.506 -24.447 1.00 96.75 184 ALA A N 1
ATOM 1440 C CA . ALA A 1 184 ? 21.858 -2.056 -24.395 1.00 96.75 184 ALA A CA 1
ATOM 1441 C C . ALA A 1 184 ? 22.671 -1.554 -25.592 1.00 96.75 184 ALA A C 1
ATOM 1443 O O . ALA A 1 184 ? 22.287 -0.572 -26.228 1.00 96.75 184 ALA A O 1
ATOM 1444 N N . LEU A 1 185 ? 23.759 -2.249 -25.924 1.00 97.62 185 LEU A N 1
ATOM 1445 C CA . LEU A 1 185 ? 24.600 -1.931 -27.068 1.00 97.62 185 LEU A CA 1
ATOM 1446 C C . LEU A 1 185 ? 23.832 -2.086 -28.386 1.00 97.62 185 LEU A C 1
ATOM 1448 O O . LEU A 1 185 ? 23.860 -1.179 -29.215 1.00 97.62 185 LEU A O 1
ATOM 1452 N N . ALA A 1 186 ? 23.084 -3.178 -28.555 1.00 97.25 186 ALA A N 1
ATOM 1453 C CA . ALA A 1 186 ? 22.246 -3.401 -29.729 1.00 97.25 186 ALA A CA 1
ATOM 1454 C C . ALA A 1 186 ? 21.204 -2.287 -29.910 1.00 97.25 186 ALA A C 1
ATOM 1456 O O . ALA A 1 186 ? 20.985 -1.830 -31.030 1.00 97.25 186 ALA A O 1
ATOM 1457 N N . ARG A 1 187 ? 20.604 -1.792 -28.816 1.00 96.94 187 ARG A N 1
ATOM 1458 C CA . ARG A 1 187 ? 19.675 -0.648 -28.855 1.00 96.94 187 ARG A CA 1
ATOM 1459 C C . ARG A 1 187 ? 20.362 0.649 -29.273 1.00 96.94 187 ARG A C 1
ATOM 1461 O O . ARG A 1 187 ? 19.792 1.379 -30.076 1.00 96.94 187 ARG A O 1
ATOM 1468 N N . VAL A 1 188 ? 21.567 0.922 -28.769 1.00 96.12 188 VAL A N 1
ATOM 1469 C CA . VAL A 1 188 ? 22.349 2.099 -29.187 1.00 96.12 188 VAL A CA 1
ATOM 1470 C C . VAL A 1 188 ? 22.684 2.024 -30.674 1.00 96.12 188 VAL A C 1
ATOM 1472 O O . VAL A 1 188 ? 22.466 2.994 -31.392 1.00 96.12 188 VAL A O 1
ATOM 1475 N N . ILE A 1 189 ? 23.154 0.871 -31.156 1.00 98.00 189 ILE A N 1
ATOM 1476 C CA . ILE A 1 189 ? 23.470 0.673 -32.577 1.00 98.00 189 ILE A CA 1
ATOM 1477 C C . ILE A 1 189 ? 22.216 0.862 -33.436 1.00 98.00 189 ILE A C 1
ATOM 1479 O O . ILE A 1 189 ? 22.258 1.606 -34.411 1.00 98.00 189 ILE A O 1
ATOM 1483 N N . ALA A 1 190 ? 21.095 0.242 -33.058 1.00 97.19 190 ALA A N 1
ATOM 1484 C CA . ALA A 1 190 ? 19.841 0.350 -33.798 1.00 97.19 190 ALA A CA 1
ATOM 1485 C C . ALA A 1 190 ? 19.308 1.793 -33.858 1.00 97.19 190 ALA A C 1
ATOM 1487 O O . ALA A 1 190 ? 18.821 2.218 -34.904 1.00 97.19 190 ALA A O 1
ATOM 1488 N N . ASP A 1 191 ? 19.418 2.550 -32.764 1.00 95.88 191 ASP A N 1
ATOM 1489 C CA . ASP A 1 191 ? 19.009 3.957 -32.706 1.00 95.88 191 ASP A CA 1
ATOM 1490 C C . ASP A 1 191 ? 19.901 4.854 -33.584 1.00 95.88 191 ASP A C 1
ATOM 1492 O O . ASP A 1 191 ? 19.390 5.643 -34.382 1.00 95.88 191 ASP A O 1
ATOM 1496 N N . VAL A 1 192 ? 21.227 4.687 -33.511 1.00 95.81 192 VAL A N 1
ATOM 1497 C CA . VAL A 1 192 ? 22.180 5.413 -34.372 1.00 95.81 192 VAL A CA 1
ATOM 1498 C C . VAL A 1 192 ? 21.958 5.059 -35.846 1.00 95.81 192 VAL A C 1
ATOM 1500 O O . VAL A 1 192 ? 21.936 5.951 -36.693 1.00 95.81 192 VAL A O 1
ATOM 1503 N N . ASP A 1 193 ? 21.714 3.786 -36.163 1.00 96.56 193 ASP A N 1
ATOM 1504 C CA . ASP A 1 193 ? 21.421 3.325 -37.524 1.00 96.56 193 ASP A CA 1
ATOM 1505 C C . ASP A 1 193 ? 20.125 3.905 -38.074 1.00 96.56 193 ASP A C 1
ATOM 1507 O O . ASP A 1 193 ? 20.080 4.338 -39.228 1.00 96.56 193 ASP A O 1
ATOM 1511 N N . ALA A 1 194 ? 19.067 3.922 -37.263 1.00 92.75 194 ALA A N 1
ATOM 1512 C CA . ALA A 1 194 ? 17.793 4.510 -37.649 1.00 92.75 194 ALA A CA 1
ATOM 1513 C C . ALA A 1 194 ? 17.958 6.002 -37.971 1.00 92.75 194 ALA A C 1
ATOM 1515 O O . ALA A 1 194 ? 17.483 6.460 -39.012 1.00 92.75 194 ALA A O 1
ATOM 1516 N N . LYS A 1 195 ? 18.699 6.741 -37.136 1.00 90.06 195 LYS A N 1
ATOM 1517 C CA . LYS A 1 195 ? 18.992 8.169 -37.335 1.00 90.06 195 LYS A CA 1
ATOM 1518 C C . LYS A 1 195 ? 19.858 8.425 -38.564 1.00 90.06 195 LYS A C 1
ATOM 1520 O O . LYS A 1 195 ? 19.527 9.294 -39.366 1.00 90.06 195 LYS A O 1
ATOM 1525 N N . ALA A 1 196 ? 20.918 7.643 -38.756 1.00 91.88 196 ALA A N 1
ATOM 1526 C CA . ALA A 1 196 ? 21.789 7.756 -39.922 1.00 91.88 196 ALA A CA 1
ATOM 1527 C C . ALA A 1 196 ? 21.032 7.487 -41.236 1.00 91.88 196 ALA A C 1
ATOM 1529 O O . ALA A 1 196 ? 21.268 8.168 -42.230 1.00 91.88 196 ALA A O 1
ATOM 1530 N N . ARG A 1 197 ? 20.091 6.529 -41.247 1.00 91.56 197 ARG A N 1
ATOM 1531 C CA . ARG A 1 197 ? 19.245 6.224 -42.419 1.00 91.56 197 ARG A CA 1
ATOM 1532 C C . ARG A 1 197 ? 18.148 7.254 -42.666 1.00 91.56 197 ARG A C 1
ATOM 1534 O O . ARG A 1 197 ? 17.750 7.437 -43.812 1.00 91.56 197 ARG A O 1
ATOM 1541 N N . ALA A 1 198 ? 17.633 7.881 -41.610 1.00 86.81 198 ALA A N 1
ATOM 1542 C CA . ALA A 1 198 ? 16.621 8.927 -41.719 1.00 86.81 198 ALA A CA 1
ATOM 1543 C C . ALA A 1 198 ? 17.183 10.229 -42.316 1.00 86.81 198 ALA A C 1
ATOM 1545 O O . ALA A 1 198 ? 16.410 11.063 -42.789 1.00 86.81 198 ALA A O 1
ATOM 1546 N N . MET A 1 199 ? 18.510 10.404 -42.307 1.00 84.44 199 MET A N 1
ATOM 1547 C CA . MET A 1 199 ? 19.166 11.551 -42.920 1.00 84.44 199 MET A CA 1
ATOM 1548 C C . MET A 1 199 ? 19.020 11.505 -44.446 1.00 84.44 199 MET A C 1
ATOM 1550 O O . MET A 1 199 ? 19.607 10.661 -45.122 1.00 84.44 199 MET A O 1
ATOM 1554 N N . ASP A 1 200 ? 18.275 12.461 -44.997 1.00 79.19 200 ASP A N 1
ATOM 1555 C CA . ASP A 1 200 ? 18.190 12.687 -46.436 1.00 79.19 200 ASP A CA 1
ATOM 1556 C C . ASP A 1 200 ? 18.820 14.036 -46.780 1.00 79.19 200 ASP A C 1
ATOM 1558 O O . ASP A 1 200 ? 18.200 15.087 -46.640 1.00 79.19 200 ASP A O 1
ATOM 1562 N N . VAL A 1 201 ? 20.072 14.005 -47.240 1.00 74.12 201 VAL A N 1
ATOM 1563 C CA . VAL A 1 201 ? 20.807 15.205 -47.674 1.00 74.12 201 VAL A CA 1
ATOM 1564 C C . VAL A 1 201 ? 20.453 15.632 -49.100 1.00 74.12 201 VAL A C 1
ATOM 1566 O O . VAL A 1 201 ? 20.857 16.712 -49.526 1.00 74.12 201 VAL A O 1
ATOM 1569 N N . ARG A 1 202 ? 19.692 14.830 -49.862 1.00 72.12 202 ARG A N 1
ATOM 1570 C CA . ARG A 1 202 ? 19.382 15.133 -51.272 1.00 72.12 202 ARG A CA 1
ATOM 1571 C C . ARG A 1 202 ? 18.676 16.483 -51.462 1.00 72.12 202 ARG A C 1
ATOM 1573 O O . ARG A 1 202 ? 19.006 17.147 -52.442 1.00 72.12 202 ARG A O 1
ATOM 1580 N N . PRO A 1 203 ? 17.747 16.925 -50.589 1.00 65.62 203 PRO A N 1
ATOM 1581 C CA . PRO A 1 203 ? 17.137 18.251 -50.700 1.00 65.62 203 PRO A CA 1
ATOM 1582 C C . PRO A 1 203 ? 18.135 19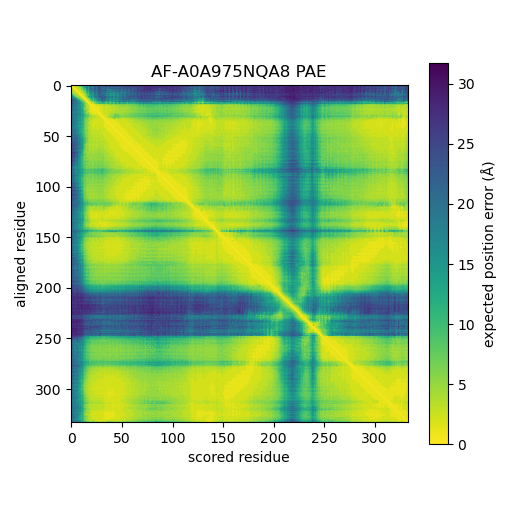.399 -50.484 1.00 65.62 203 PRO A C 1
ATOM 1584 O O . PRO A 1 203 ? 18.069 20.385 -51.211 1.00 65.62 203 PRO A O 1
ATOM 1587 N N . ALA A 1 204 ? 19.081 19.244 -49.550 1.00 62.00 204 ALA A N 1
ATOM 1588 C CA . ALA A 1 204 ? 20.088 20.258 -49.214 1.00 62.00 204 ALA A CA 1
ATOM 1589 C C . ALA A 1 204 ? 21.255 20.308 -50.216 1.00 62.00 204 ALA A C 1
ATOM 1591 O O . ALA A 1 204 ? 21.833 21.359 -50.466 1.00 62.00 204 ALA A O 1
ATOM 1592 N N . MET A 1 205 ? 21.580 19.179 -50.854 1.00 60.56 205 MET A N 1
ATOM 1593 C CA . MET A 1 205 ? 22.603 19.110 -51.904 1.00 60.56 205 MET A CA 1
ATOM 1594 C C . MET A 1 205 ? 22.117 19.620 -53.270 1.00 60.56 205 MET A C 1
ATOM 1596 O O . MET A 1 205 ? 22.867 19.568 -54.247 1.00 60.56 205 MET A O 1
ATOM 1600 N N . ARG A 1 206 ? 20.876 20.115 -53.375 1.00 61.41 206 ARG A N 1
ATOM 1601 C CA . ARG A 1 206 ? 20.445 20.842 -54.571 1.00 61.41 206 ARG A CA 1
ATOM 1602 C C . ARG A 1 206 ? 21.163 22.185 -54.593 1.00 61.41 206 ARG A C 1
ATOM 1604 O O . ARG A 1 206 ? 21.039 22.961 -53.653 1.00 61.41 206 ARG A O 1
ATOM 1611 N N . LEU A 1 207 ? 21.869 22.463 -55.688 1.00 59.59 207 LEU A N 1
ATOM 1612 C CA . LEU A 1 207 ? 22.354 23.806 -55.991 1.00 59.59 207 LEU A CA 1
ATOM 1613 C C . LEU A 1 207 ? 21.117 24.704 -56.089 1.00 59.59 207 LEU A C 1
ATOM 1615 O O . LEU A 1 207 ? 20.400 24.666 -57.092 1.00 59.59 207 LEU A O 1
ATOM 1619 N N . LYS A 1 208 ? 20.808 25.447 -55.024 1.00 59.09 208 LYS A N 1
ATOM 1620 C CA . LYS A 1 208 ? 19.739 26.437 -55.089 1.00 59.09 208 LYS A CA 1
ATOM 1621 C C . LYS A 1 208 ? 20.258 27.564 -55.969 1.00 59.09 208 LYS A C 1
ATOM 1623 O O . LYS A 1 208 ? 21.304 28.149 -55.692 1.00 59.09 208 LYS A O 1
ATOM 1628 N N . THR A 1 209 ? 19.532 27.865 -57.040 1.00 56.28 209 THR A N 1
ATOM 1629 C CA . THR A 1 209 ? 19.643 29.177 -57.680 1.00 56.28 209 THR A CA 1
ATOM 1630 C C . THR A 1 209 ? 19.333 30.199 -56.601 1.00 56.28 209 THR A C 1
ATOM 1632 O O . THR A 1 209 ? 18.294 30.108 -55.939 1.00 56.28 209 THR A O 1
ATOM 1635 N N . SER A 1 210 ? 20.268 31.108 -56.368 1.00 54.47 210 SER A N 1
ATOM 1636 C CA . SER A 1 210 ? 20.157 32.121 -55.329 1.00 54.47 210 SER A CA 1
ATOM 1637 C C . SER A 1 210 ? 18.827 32.867 -55.474 1.00 54.47 210 SER A C 1
ATOM 1639 O O . SER A 1 210 ? 18.354 33.092 -56.585 1.00 54.47 210 SER A O 1
ATOM 1641 N N . VAL A 1 211 ? 18.206 33.323 -54.383 1.00 54.84 211 VAL A N 1
ATOM 1642 C CA . VAL A 1 211 ? 17.045 34.231 -54.497 1.00 54.84 211 VAL A CA 1
ATOM 1643 C C . VAL A 1 211 ? 17.429 35.511 -55.272 1.00 54.84 211 VAL A C 1
ATOM 1645 O O . VAL A 1 211 ? 16.579 36.111 -55.930 1.00 54.84 211 VAL A O 1
ATOM 1648 N N . ASN A 1 212 ? 18.720 35.878 -55.317 1.00 50.50 212 ASN A N 1
ATOM 1649 C CA . ASN A 1 212 ? 19.212 36.934 -56.210 1.00 50.50 212 ASN A CA 1
ATOM 1650 C C . ASN A 1 212 ? 19.218 36.545 -57.702 1.00 50.50 212 ASN A C 1
ATOM 1652 O O . ASN A 1 212 ? 19.194 37.453 -58.534 1.00 50.50 212 ASN A O 1
ATOM 1656 N N . ASP A 1 213 ? 19.182 35.259 -58.071 1.00 51.25 213 ASP A N 1
ATOM 1657 C CA . ASP A 1 213 ? 18.963 34.837 -59.465 1.00 51.25 213 ASP A CA 1
ATOM 1658 C C . ASP A 1 213 ? 17.528 35.135 -59.923 1.00 51.25 213 ASP A C 1
ATOM 1660 O O . ASP A 1 213 ? 17.307 35.550 -61.061 1.00 51.25 213 ASP A O 1
ATOM 1664 N N . TYR A 1 214 ? 16.543 35.065 -59.021 1.00 52.53 214 TYR A N 1
ATOM 1665 C CA . TYR A 1 214 ? 15.168 35.461 -59.350 1.00 52.53 214 TYR A CA 1
ATOM 1666 C C . TYR A 1 214 ? 15.027 36.964 -59.637 1.00 52.53 214 TYR A C 1
ATOM 1668 O O . TYR A 1 214 ? 14.182 37.359 -60.443 1.00 52.53 214 TYR A O 1
ATOM 1676 N N . VAL A 1 215 ? 15.864 37.814 -59.028 1.00 52.06 215 VAL A N 1
ATOM 1677 C CA . VAL A 1 215 ? 15.864 39.265 -59.288 1.00 52.06 215 VAL A CA 1
ATOM 1678 C C . VAL A 1 215 ? 16.716 39.616 -60.518 1.00 52.06 215 VAL A C 1
ATOM 1680 O O . VAL A 1 215 ? 16.364 40.535 -61.264 1.00 52.06 215 VAL A O 1
ATOM 1683 N N . SER A 1 216 ? 17.788 38.865 -60.797 1.00 50.44 216 SER A N 1
ATOM 1684 C CA . SER A 1 216 ? 18.663 39.094 -61.958 1.00 50.44 216 SER A CA 1
ATOM 1685 C C . SER A 1 216 ? 18.054 38.630 -63.293 1.00 50.44 216 SER A C 1
ATOM 1687 O O . SER A 1 216 ? 18.383 39.198 -64.338 1.00 50.44 216 SER A O 1
ATOM 1689 N N . HIS A 1 217 ? 17.075 37.714 -63.284 1.00 48.53 217 HIS A N 1
ATOM 1690 C CA . HIS A 1 217 ? 16.339 37.311 -64.492 1.00 48.53 217 HIS A CA 1
ATOM 1691 C C . HIS A 1 217 ? 15.570 38.449 -65.190 1.00 48.53 217 HIS A C 1
ATOM 1693 O O . HIS A 1 217 ? 15.263 38.331 -66.376 1.00 48.53 217 HIS A O 1
ATOM 1699 N N . ARG A 1 218 ? 15.304 39.588 -64.527 1.00 51.41 218 ARG A N 1
ATOM 1700 C CA . ARG A 1 218 ? 14.726 40.771 -65.200 1.00 51.41 218 ARG A CA 1
ATOM 1701 C C . ARG A 1 218 ? 15.718 41.554 -66.061 1.00 51.41 218 ARG A C 1
ATOM 1703 O O . ARG A 1 218 ? 15.283 42.385 -66.852 1.00 51.41 218 ARG A O 1
ATOM 1710 N N . VAL A 1 219 ? 17.023 41.310 -65.935 1.00 54.66 219 VAL A N 1
ATOM 1711 C CA . VAL A 1 219 ? 18.063 42.128 -66.581 1.00 54.66 219 VAL A CA 1
ATOM 1712 C C . VAL A 1 219 ? 18.977 41.275 -67.461 1.00 54.66 219 VAL A C 1
ATOM 1714 O O . VAL A 1 219 ? 20.184 41.441 -67.422 1.00 54.66 219 VAL A O 1
ATOM 1717 N N . GLY A 1 220 ? 18.423 40.341 -68.243 1.00 52.66 220 GLY A N 1
ATOM 1718 C CA . GLY A 1 220 ? 19.027 39.791 -69.475 1.00 52.66 220 GLY A CA 1
ATOM 1719 C C . GLY A 1 220 ? 20.450 39.202 -69.429 1.00 52.66 220 GLY A C 1
ATOM 1720 O O . GLY A 1 220 ? 20.960 38.798 -70.470 1.00 52.66 220 GLY A O 1
ATOM 1721 N N . ARG A 1 221 ? 21.110 39.124 -68.273 1.00 53.28 221 ARG A N 1
ATOM 1722 C CA . ARG A 1 221 ? 22.426 38.515 -68.096 1.00 53.28 221 ARG A CA 1
ATOM 1723 C C . ARG A 1 221 ? 22.217 37.168 -67.447 1.00 53.28 221 ARG A C 1
ATOM 1725 O O . ARG A 1 221 ? 21.838 37.081 -66.285 1.00 53.28 221 ARG A O 1
ATOM 1732 N N . HIS A 1 222 ? 22.435 36.127 -68.237 1.00 49.97 222 HIS A N 1
ATOM 1733 C CA . HIS A 1 222 ? 22.499 34.762 -67.750 1.00 49.97 222 HIS A CA 1
ATOM 1734 C C . HIS A 1 222 ? 23.696 34.675 -66.805 1.00 49.97 222 HIS A C 1
ATOM 1736 O O . HIS A 1 222 ? 24.850 34.649 -67.223 1.00 49.97 222 HIS A O 1
ATOM 1742 N N . SER A 1 223 ? 23.399 34.747 -65.514 1.00 50.31 223 SER A N 1
ATOM 1743 C CA . SER A 1 223 ? 24.302 34.353 -64.449 1.00 50.31 223 SER A CA 1
ATOM 1744 C C . SER A 1 223 ? 24.548 32.854 -64.629 1.00 50.31 223 SER A C 1
ATOM 1746 O O . SER A 1 223 ? 23.734 32.035 -64.222 1.00 50.31 223 SER A O 1
ATOM 1748 N N . GLU A 1 224 ? 25.645 32.481 -65.290 1.00 53.53 224 GLU A N 1
ATOM 1749 C CA . GLU A 1 224 ? 26.170 31.105 -65.324 1.00 53.53 224 GLU A CA 1
ATOM 1750 C C . GLU A 1 224 ? 26.777 30.705 -63.964 1.00 53.53 224 GLU A C 1
ATOM 1752 O O . GLU A 1 224 ? 27.723 29.920 -63.890 1.00 53.53 224 GLU A O 1
ATOM 1757 N N . MET A 1 225 ? 26.288 31.276 -62.861 1.00 55.03 225 MET A N 1
ATOM 1758 C CA . MET A 1 225 ? 26.766 30.899 -61.544 1.00 55.03 225 MET A CA 1
ATOM 1759 C C . MET A 1 225 ? 26.138 29.559 -61.187 1.00 55.03 225 MET A C 1
ATOM 1761 O O . MET A 1 225 ? 24.935 29.445 -60.962 1.00 55.03 225 MET A O 1
ATOM 1765 N N . GLN A 1 226 ? 26.975 28.523 -61.167 1.00 56.59 226 GLN A N 1
ATOM 1766 C CA . GLN A 1 226 ? 26.658 27.264 -60.506 1.00 56.59 226 GLN A CA 1
ATOM 1767 C C . GLN A 1 226 ? 26.151 27.609 -59.098 1.00 56.59 226 GLN A C 1
ATOM 1769 O O . GLN A 1 226 ? 26.845 28.315 -58.366 1.00 56.59 226 GLN A O 1
ATOM 1774 N N . GLY A 1 227 ? 24.923 27.198 -58.759 1.00 58.69 227 GLY A N 1
ATOM 1775 C CA . GLY A 1 227 ? 24.317 27.524 -57.464 1.00 58.69 227 GLY A CA 1
ATOM 1776 C C . GLY A 1 227 ? 25.214 27.104 -56.297 1.00 58.69 227 GLY A C 1
ATOM 1777 O O . GLY A 1 227 ? 26.125 26.295 -56.455 1.00 58.69 227 GLY A O 1
ATOM 1778 N N . HIS A 1 228 ? 24.996 27.656 -55.110 1.00 57.03 228 HIS A N 1
ATOM 1779 C CA . HIS A 1 228 ? 25.776 27.275 -53.934 1.00 57.03 228 HIS A CA 1
ATOM 1780 C C . HIS A 1 228 ? 25.109 26.114 -53.190 1.00 57.03 228 HIS A C 1
ATOM 1782 O O . HIS A 1 228 ? 23.891 25.935 -53.227 1.00 57.03 228 HIS A O 1
ATOM 1788 N N . VAL A 1 229 ? 25.928 25.300 -52.521 1.00 59.88 229 VAL A N 1
ATOM 1789 C CA . VAL A 1 229 ? 25.441 24.292 -51.572 1.00 59.88 229 VAL A CA 1
ATOM 1790 C C . VAL A 1 229 ? 25.049 25.025 -50.293 1.00 59.88 229 VAL A C 1
ATOM 1792 O O . VAL A 1 229 ? 25.909 25.597 -49.621 1.00 59.88 229 VAL A O 1
ATOM 1795 N N . GLU A 1 230 ? 23.762 25.017 -49.957 1.00 58.25 230 GLU A N 1
ATOM 1796 C CA . GLU A 1 230 ? 23.290 25.471 -48.651 1.00 58.25 230 GLU A CA 1
ATOM 1797 C C . GLU A 1 230 ? 23.217 24.281 -47.704 1.00 58.25 230 GLU A C 1
ATOM 1799 O O . GLU A 1 230 ? 22.517 23.300 -47.953 1.00 58.25 230 GLU A O 1
ATOM 1804 N N . TRP A 1 231 ? 23.947 24.372 -46.596 1.00 60.84 231 TRP A N 1
ATOM 1805 C CA . TRP A 1 231 ? 23.775 23.427 -45.505 1.00 60.84 231 TRP A CA 1
ATOM 1806 C C . TRP A 1 231 ? 22.433 23.685 -44.812 1.00 60.84 231 TRP A C 1
ATOM 1808 O O . TRP A 1 231 ? 22.028 24.846 -44.702 1.00 60.84 231 TRP A O 1
ATOM 1818 N N . PRO A 1 232 ? 21.749 22.638 -44.322 1.00 57.78 232 PRO A N 1
ATOM 1819 C CA . PRO A 1 232 ? 20.477 22.814 -43.642 1.00 57.78 232 PRO A CA 1
ATOM 1820 C C . PRO A 1 232 ? 20.623 23.732 -42.419 1.00 57.78 232 PRO A C 1
ATOM 1822 O O . PRO A 1 232 ? 21.513 23.531 -41.590 1.00 57.78 232 PRO A O 1
ATOM 1825 N N . SER A 1 233 ? 19.760 24.742 -42.301 1.00 59.72 233 SER A N 1
ATOM 1826 C CA . SER A 1 233 ? 19.640 25.589 -41.109 1.00 59.72 233 SER A CA 1
ATOM 1827 C C . SER A 1 233 ? 18.567 25.032 -40.161 1.00 59.72 233 SER A C 1
ATOM 1829 O O . SER A 1 233 ? 17.744 24.207 -40.550 1.00 59.72 233 SER A O 1
ATOM 1831 N N . ALA A 1 234 ? 18.567 25.474 -38.897 1.00 56.16 234 ALA A N 1
ATOM 1832 C CA . ALA A 1 234 ? 17.650 24.969 -37.863 1.00 56.16 234 ALA A CA 1
ATOM 1833 C C . ALA A 1 234 ? 16.152 25.117 -38.215 1.00 56.16 234 ALA A C 1
ATOM 1835 O O . ALA A 1 234 ? 15.324 24.353 -37.718 1.00 56.16 234 ALA A O 1
ATOM 1836 N N . GLU A 1 235 ? 15.815 26.063 -39.095 1.00 58.00 235 GLU A N 1
ATOM 1837 C CA . GLU A 1 235 ? 14.476 26.251 -39.645 1.00 58.00 235 GLU A CA 1
ATOM 1838 C C . GLU A 1 235 ? 14.563 26.356 -41.173 1.00 58.00 235 GLU A C 1
ATOM 1840 O O . GLU A 1 235 ? 15.027 27.367 -41.704 1.00 58.00 235 GLU A O 1
ATOM 1845 N N . GLU A 1 236 ? 14.072 25.342 -41.889 1.00 60.88 236 GLU A N 1
ATOM 1846 C CA . GLU A 1 236 ? 13.819 25.455 -43.326 1.00 60.88 236 GLU A CA 1
ATOM 1847 C C . GLU A 1 236 ? 12.310 25.564 -43.575 1.00 60.88 236 GLU A C 1
ATOM 1849 O O . GLU A 1 236 ? 11.505 24.748 -43.108 1.00 60.88 236 GLU A O 1
ATOM 1854 N N . ILE A 1 237 ? 11.921 26.606 -44.312 1.00 60.44 237 ILE A N 1
ATOM 1855 C CA . ILE A 1 237 ? 10.589 26.711 -44.900 1.00 60.44 237 ILE A CA 1
ATOM 1856 C C . ILE A 1 237 ? 10.668 25.979 -46.237 1.00 60.44 237 ILE A C 1
ATOM 1858 O O . ILE A 1 237 ? 11.206 26.505 -47.211 1.00 60.44 237 ILE A O 1
ATOM 1862 N N . VAL A 1 238 ? 10.165 24.746 -46.279 1.00 63.56 238 VAL A N 1
ATOM 1863 C CA . VAL A 1 238 ? 10.038 23.998 -47.540 1.00 63.56 238 VAL A CA 1
ATOM 1864 C C . VAL A 1 238 ? 9.033 24.690 -48.471 1.00 63.56 238 VAL A C 1
ATOM 1866 O O . VAL A 1 238 ? 8.197 25.461 -48.006 1.00 63.56 238 VAL A O 1
ATOM 1869 N N . GLU A 1 239 ? 9.069 24.394 -49.778 1.00 54.19 239 GLU A N 1
ATOM 1870 C CA . GLU A 1 239 ? 8.198 24.999 -50.817 1.00 54.19 239 GLU A CA 1
ATOM 1871 C C . GLU A 1 239 ? 6.693 25.015 -50.471 1.00 54.19 239 GLU A C 1
ATOM 1873 O O . GLU A 1 239 ? 5.943 25.828 -51.002 1.00 54.19 239 GLU A O 1
ATOM 1878 N N . SER A 1 240 ? 6.239 24.160 -49.549 1.00 65.88 240 SER A N 1
ATOM 1879 C CA . SER A 1 240 ? 4.862 24.125 -49.041 1.00 65.88 240 SER A CA 1
ATOM 1880 C C . SER A 1 240 ? 4.538 25.149 -47.940 1.00 65.88 240 SER A C 1
ATOM 1882 O O . SER A 1 240 ? 3.419 25.153 -47.430 1.00 65.88 240 SER A O 1
ATOM 1884 N N . GLY A 1 241 ? 5.490 25.986 -47.517 1.00 70.25 241 GLY A N 1
ATOM 1885 C CA . GLY A 1 241 ? 5.324 26.937 -46.410 1.00 70.25 241 GLY A CA 1
ATOM 1886 C C . GLY A 1 241 ? 5.372 26.299 -45.016 1.00 70.25 241 GLY A C 1
ATOM 1887 O O . GLY A 1 241 ? 5.230 26.993 -44.008 1.00 70.25 241 GLY A O 1
ATOM 1888 N N . ARG A 1 242 ? 5.578 24.979 -44.927 1.00 60.97 242 ARG A N 1
ATOM 1889 C CA . ARG A 1 242 ? 5.702 24.265 -43.654 1.00 60.97 242 ARG A CA 1
ATOM 1890 C C . ARG A 1 242 ? 7.083 24.520 -43.053 1.00 60.97 242 ARG A C 1
ATOM 1892 O O . ARG A 1 242 ? 8.093 24.263 -43.702 1.00 60.97 242 ARG A O 1
ATOM 1899 N N . ARG A 1 243 ? 7.124 24.965 -41.793 1.00 59.94 243 ARG A N 1
ATOM 1900 C CA . ARG A 1 243 ? 8.353 24.926 -40.991 1.00 59.94 243 ARG A CA 1
ATOM 1901 C C . ARG A 1 243 ? 8.645 23.478 -40.630 1.00 59.94 243 ARG A C 1
ATOM 1903 O O . ARG A 1 243 ? 7.807 22.817 -40.011 1.00 59.94 243 ARG A O 1
ATOM 1910 N N . VAL A 1 244 ? 9.805 22.986 -41.040 1.00 58.03 244 VAL A N 1
ATOM 1911 C CA . VAL A 1 244 ? 10.330 21.711 -40.558 1.00 58.03 244 VAL A CA 1
ATOM 1912 C C . VAL A 1 244 ? 11.416 22.049 -39.549 1.00 58.03 244 VAL A C 1
ATOM 1914 O O . VAL A 1 244 ? 12.459 22.583 -39.912 1.00 58.03 244 VAL A O 1
ATOM 1917 N N . GLU A 1 245 ? 11.132 21.792 -38.275 1.00 57.59 245 GLU A N 1
ATOM 1918 C CA . GLU A 1 245 ? 12.126 21.894 -37.212 1.00 57.59 245 GLU A CA 1
ATOM 1919 C C . GLU A 1 245 ? 13.095 20.726 -37.393 1.00 57.59 245 GLU A C 1
ATOM 1921 O O . GLU A 1 245 ? 12.699 19.554 -37.392 1.00 57.59 245 GLU A O 1
ATOM 1926 N N . MET A 1 246 ? 14.357 21.034 -37.667 1.00 56.59 246 MET A N 1
ATOM 1927 C CA . MET A 1 246 ? 15.328 20.002 -37.979 1.00 56.59 246 MET A CA 1
ATOM 1928 C C . MET A 1 246 ? 15.845 19.335 -36.696 1.00 56.59 246 MET A C 1
ATOM 1930 O O . MET A 1 246 ? 16.894 19.699 -36.175 1.00 56.59 246 MET A O 1
ATOM 1934 N N . ASP A 1 247 ? 15.223 18.215 -36.305 1.00 58.91 247 ASP A N 1
ATOM 1935 C CA . ASP A 1 247 ? 15.866 17.130 -35.519 1.00 58.91 247 ASP A CA 1
ATOM 1936 C C . ASP A 1 247 ? 17.052 16.478 -36.292 1.00 58.91 247 ASP A C 1
ATOM 1938 O O . ASP A 1 247 ? 17.646 15.467 -35.917 1.00 58.91 247 ASP A O 1
ATOM 1942 N N . GLN A 1 248 ? 17.444 17.078 -37.420 1.00 64.88 248 GLN A N 1
ATOM 1943 C CA . GLN A 1 248 ? 18.497 16.608 -38.306 1.00 64.88 248 GLN A CA 1
ATOM 1944 C C . GLN A 1 248 ? 19.892 16.822 -37.733 1.00 64.88 248 GLN A C 1
ATOM 1946 O O . GLN A 1 248 ? 20.824 16.245 -38.265 1.00 64.88 248 GLN A O 1
ATOM 1951 N N . GLY A 1 249 ? 20.075 17.579 -36.645 1.00 76.25 249 GLY A N 1
ATOM 1952 C CA . GLY A 1 249 ? 21.385 17.672 -35.993 1.00 76.25 249 GLY A CA 1
ATOM 1953 C C . GLY A 1 249 ? 21.886 16.296 -35.543 1.00 76.25 249 GLY A C 1
ATOM 1954 O O . GLY A 1 249 ? 22.996 15.888 -35.882 1.00 76.25 249 GLY A O 1
ATOM 1955 N N . ASN A 1 250 ? 21.028 15.531 -34.862 1.00 82.06 250 ASN A N 1
ATOM 1956 C CA . ASN A 1 250 ? 21.356 14.179 -34.411 1.00 82.06 250 ASN A CA 1
ATOM 1957 C C . ASN A 1 250 ? 21.458 13.193 -35.581 1.00 82.06 250 ASN A C 1
ATOM 1959 O O . ASN A 1 250 ? 22.341 12.336 -35.573 1.00 82.06 250 ASN A O 1
ATOM 1963 N N . ALA A 1 251 ? 20.586 13.314 -36.588 1.00 85.38 251 ALA A N 1
ATOM 1964 C CA . ALA A 1 251 ? 20.617 12.467 -37.781 1.00 85.38 251 ALA A CA 1
ATOM 1965 C C . ALA A 1 251 ? 21.866 12.718 -38.641 1.00 85.38 251 ALA A C 1
ATOM 1967 O O . ALA A 1 251 ? 22.538 11.764 -39.016 1.00 85.38 251 ALA A O 1
ATOM 1968 N N . LEU A 1 252 ? 22.232 13.981 -38.874 1.00 85.44 252 LEU A N 1
ATOM 1969 C CA . LEU A 1 252 ? 23.436 14.404 -39.592 1.00 85.44 252 LEU A CA 1
ATOM 1970 C C . LEU A 1 252 ? 24.697 13.948 -38.859 1.00 85.44 252 LEU A C 1
ATOM 1972 O O . LEU A 1 252 ? 25.591 13.392 -39.486 1.00 85.44 252 LEU A O 1
ATOM 1976 N N . VAL A 1 253 ? 24.764 14.135 -37.537 1.00 90.56 253 VAL A N 1
ATOM 1977 C CA . VAL A 1 253 ? 25.887 13.655 -36.718 1.00 90.56 253 VAL A CA 1
ATOM 1978 C C . VAL A 1 253 ? 25.966 12.126 -36.745 1.00 90.56 253 VAL A C 1
ATOM 1980 O O . VAL A 1 253 ? 27.053 11.588 -36.929 1.00 90.56 253 VAL A O 1
ATOM 1983 N N . SER A 1 254 ? 24.832 11.424 -36.650 1.00 92.88 254 SER A N 1
ATOM 1984 C CA . SER A 1 254 ? 24.778 9.957 -36.770 1.00 92.88 254 SER A CA 1
ATOM 1985 C C . SER A 1 254 ? 25.157 9.468 -38.166 1.00 92.88 254 SER A C 1
ATOM 1987 O O . SER A 1 254 ? 25.749 8.405 -38.291 1.00 92.88 254 SER A O 1
ATOM 1989 N N . TRP A 1 255 ? 24.838 10.231 -39.212 1.00 91.88 255 TRP A N 1
ATOM 1990 C CA . TRP A 1 255 ? 25.199 9.927 -40.594 1.00 91.88 255 TRP A CA 1
ATOM 1991 C C . TRP A 1 255 ? 26.695 10.153 -40.858 1.00 91.88 255 TRP A C 1
ATOM 1993 O O . TRP A 1 255 ? 27.341 9.292 -41.447 1.00 91.88 255 TRP A O 1
ATOM 2003 N N . LEU A 1 256 ? 27.256 11.271 -40.385 1.00 93.00 256 LEU A N 1
ATOM 2004 C CA . LEU A 1 256 ? 28.671 11.624 -40.558 1.00 93.00 256 LEU A CA 1
ATOM 2005 C C . LEU A 1 256 ? 29.617 10.786 -39.692 1.00 93.00 256 LEU A C 1
ATOM 2007 O O . LEU A 1 256 ? 30.701 10.439 -40.148 1.00 93.00 256 LEU A O 1
ATOM 2011 N N . PHE A 1 257 ? 29.231 10.503 -38.445 1.00 96.75 257 PHE A N 1
ATOM 2012 C CA . PHE A 1 257 ? 30.111 9.953 -37.405 1.00 96.75 257 PHE A CA 1
ATOM 2013 C C . PHE A 1 257 ? 29.550 8.672 -36.782 1.00 96.75 257 PHE A C 1
ATOM 2015 O O . PHE A 1 257 ? 29.704 8.427 -35.582 1.00 96.75 257 PHE A O 1
ATOM 2022 N N . ARG A 1 258 ? 28.832 7.874 -37.578 1.00 96.88 258 ARG A N 1
ATOM 2023 C CA . ARG A 1 258 ? 28.154 6.651 -37.132 1.00 96.88 258 ARG A CA 1
ATOM 2024 C C . ARG A 1 258 ? 29.066 5.762 -36.286 1.00 96.88 258 ARG A C 1
ATOM 2026 O O . ARG A 1 258 ? 28.719 5.389 -35.164 1.00 96.88 258 ARG A O 1
ATOM 2033 N N . ASP A 1 259 ? 30.224 5.419 -36.838 1.00 98.00 259 ASP A N 1
ATOM 2034 C CA . ASP A 1 259 ? 31.126 4.434 -36.251 1.00 98.00 259 ASP A CA 1
ATOM 2035 C C . ASP A 1 259 ? 31.826 5.003 -35.011 1.00 98.00 259 ASP A C 1
ATOM 2037 O O . ASP A 1 259 ? 31.967 4.302 -34.007 1.00 98.00 259 ASP A O 1
ATOM 2041 N N . GLU A 1 260 ? 32.178 6.292 -35.015 1.00 98.00 260 GLU A N 1
ATOM 2042 C CA . GLU A 1 260 ? 32.746 6.984 -33.859 1.00 98.00 260 GLU A CA 1
ATOM 2043 C C . GLU A 1 260 ? 31.746 7.095 -32.704 1.00 98.00 260 GLU A C 1
ATOM 2045 O O . GLU A 1 260 ? 32.131 6.924 -31.544 1.00 98.00 260 GLU A O 1
ATOM 2050 N N . ILE A 1 261 ? 30.468 7.358 -32.998 1.00 97.25 261 ILE A N 1
ATOM 2051 C CA . ILE A 1 261 ? 29.400 7.414 -31.991 1.00 97.25 261 ILE A CA 1
ATOM 2052 C C . ILE A 1 261 ? 29.183 6.031 -31.387 1.00 97.25 261 ILE A C 1
ATOM 2054 O O . ILE A 1 261 ? 29.151 5.913 -30.162 1.00 97.25 261 ILE A O 1
ATOM 2058 N N . ILE A 1 262 ? 29.094 4.981 -32.211 1.00 97.88 262 ILE A N 1
ATOM 2059 C CA . ILE A 1 262 ? 28.950 3.604 -31.721 1.00 97.88 262 ILE A CA 1
ATOM 2060 C C . ILE A 1 262 ? 30.168 3.213 -30.877 1.00 97.88 262 ILE A C 1
ATOM 2062 O O . ILE A 1 262 ? 29.998 2.691 -29.775 1.00 97.88 262 ILE A O 1
ATOM 2066 N N . ALA A 1 263 ? 31.392 3.502 -31.328 1.00 98.00 263 ALA A N 1
ATOM 2067 C CA . ALA A 1 263 ? 32.611 3.174 -30.592 1.00 98.00 263 ALA A CA 1
ATOM 2068 C C . ALA A 1 263 ? 32.686 3.898 -29.236 1.00 98.00 263 ALA A C 1
ATOM 2070 O O . ALA A 1 263 ? 32.938 3.262 -28.207 1.00 98.00 263 ALA A O 1
ATOM 2071 N N . ARG A 1 264 ? 32.415 5.211 -29.206 1.00 97.75 264 ARG A N 1
ATOM 2072 C CA . ARG A 1 264 ? 32.394 6.000 -27.961 1.00 97.75 264 ARG A CA 1
ATOM 2073 C C . ARG A 1 264 ? 31.253 5.579 -27.038 1.00 97.75 264 ARG A C 1
ATOM 2075 O O . ARG A 1 264 ? 31.488 5.380 -25.850 1.00 97.75 264 ARG A O 1
ATOM 2082 N N . GLY A 1 265 ? 30.051 5.376 -27.574 1.00 96.56 265 GLY A N 1
ATOM 2083 C CA . GLY A 1 265 ? 28.894 4.891 -26.822 1.00 96.56 265 GLY A CA 1
ATOM 2084 C C . GLY A 1 265 ? 29.144 3.513 -26.210 1.00 96.56 265 GLY A C 1
ATOM 2085 O O . GLY A 1 265 ? 28.847 3.296 -25.040 1.00 96.56 265 GLY A O 1
ATOM 2086 N N . THR A 1 266 ? 29.788 2.611 -26.953 1.00 98.00 266 THR A N 1
ATOM 2087 C CA . THR A 1 266 ? 30.217 1.299 -26.445 1.00 98.00 266 THR A CA 1
ATOM 2088 C C . THR A 1 266 ? 31.198 1.443 -25.283 1.00 98.00 266 THR A C 1
ATOM 2090 O O . THR A 1 266 ? 31.060 0.750 -24.276 1.00 98.00 266 THR A O 1
ATOM 2093 N N . ALA A 1 267 ? 32.193 2.329 -25.396 1.00 97.81 267 ALA A N 1
ATOM 2094 C CA . ALA A 1 267 ? 33.177 2.555 -24.339 1.00 97.81 267 ALA A CA 1
ATOM 2095 C C . ALA A 1 267 ? 32.539 3.135 -23.063 1.00 97.81 267 ALA A C 1
ATOM 2097 O O . ALA A 1 267 ? 32.806 2.639 -21.966 1.00 97.81 267 ALA A O 1
ATOM 2098 N N . GLU A 1 268 ? 31.652 4.124 -23.201 1.00 97.75 268 GLU A N 1
ATOM 2099 C CA . GLU A 1 268 ? 30.919 4.709 -22.071 1.00 97.75 268 GLU A CA 1
ATOM 2100 C C . GLU A 1 268 ? 29.951 3.705 -21.434 1.00 97.75 268 GLU A C 1
ATOM 2102 O O . GLU A 1 268 ? 29.907 3.586 -20.208 1.00 97.75 268 GLU A O 1
ATOM 2107 N N . LEU A 1 269 ? 29.241 2.902 -22.237 1.00 96.12 269 LEU A N 1
ATOM 2108 C CA . LEU A 1 269 ? 28.414 1.814 -21.717 1.00 96.12 269 LEU A CA 1
ATOM 2109 C C . LEU A 1 269 ? 29.257 0.798 -20.943 1.00 96.12 269 LEU A C 1
ATOM 2111 O O . LEU A 1 269 ? 28.880 0.438 -19.833 1.00 96.12 269 LEU A O 1
ATOM 2115 N N . LYS A 1 270 ? 30.418 0.370 -21.460 1.00 97.19 270 LYS A N 1
ATOM 2116 C CA . LYS A 1 270 ? 31.311 -0.557 -20.737 1.00 97.19 270 LYS A CA 1
ATOM 2117 C C . LYS A 1 270 ? 31.741 0.018 -19.388 1.00 97.19 270 LYS A C 1
ATOM 2119 O O . LYS A 1 270 ? 31.729 -0.697 -18.389 1.00 97.19 270 LYS A O 1
ATOM 2124 N N . LYS A 1 271 ? 32.071 1.312 -19.340 1.00 96.56 271 LYS A N 1
ATOM 2125 C CA . LYS A 1 271 ? 32.436 2.013 -18.101 1.00 96.56 271 LYS A CA 1
ATOM 2126 C C . LYS A 1 271 ? 31.275 2.070 -17.107 1.00 96.56 271 LYS A C 1
ATOM 2128 O O . LYS A 1 271 ? 31.488 1.827 -15.924 1.00 96.56 271 LYS A O 1
ATOM 2133 N N . HIS A 1 272 ? 30.064 2.368 -17.578 1.00 95.12 272 HIS A N 1
ATOM 2134 C CA . HIS A 1 272 ? 28.872 2.434 -16.731 1.00 95.12 272 HIS A CA 1
ATOM 2135 C C . HIS A 1 272 ? 28.455 1.051 -16.213 1.00 95.12 272 HIS A C 1
ATOM 2137 O O . HIS A 1 272 ? 28.037 0.913 -15.065 1.00 95.12 272 HIS A O 1
ATOM 2143 N N . TYR A 1 273 ? 28.538 0.021 -17.053 1.00 95.75 273 TYR A N 1
ATOM 2144 C CA . TYR A 1 273 ? 28.174 -1.341 -16.673 1.00 95.75 273 TYR A CA 1
ATOM 2145 C C . TYR A 1 273 ? 29.193 -1.958 -15.714 1.00 95.75 273 TYR A C 1
ATOM 2147 O O . TYR A 1 273 ? 28.801 -2.694 -14.810 1.00 95.75 273 TYR A O 1
ATOM 2155 N N . GLY A 1 274 ? 30.485 -1.652 -15.868 1.00 94.56 274 GLY A N 1
ATOM 2156 C CA . GLY A 1 274 ? 31.538 -2.255 -15.056 1.00 94.56 274 GLY A CA 1
ATOM 2157 C C . GLY A 1 274 ? 31.437 -3.784 -15.087 1.00 94.56 274 GLY A C 1
ATOM 2158 O O . GLY A 1 274 ? 31.494 -4.386 -16.154 1.00 94.56 274 GLY A O 1
ATOM 2159 N N . ASN A 1 275 ? 31.221 -4.396 -13.918 1.00 93.06 275 ASN A N 1
ATOM 2160 C CA . ASN A 1 275 ? 31.007 -5.843 -13.765 1.00 93.06 275 ASN A CA 1
ATOM 2161 C C . ASN A 1 275 ? 29.535 -6.222 -13.500 1.00 93.06 275 ASN A C 1
ATOM 2163 O O . ASN A 1 275 ? 29.252 -7.349 -13.092 1.00 93.06 275 ASN A O 1
ATOM 2167 N N . ALA A 1 276 ? 28.591 -5.290 -13.659 1.00 93.00 276 ALA A N 1
ATOM 2168 C CA . ALA A 1 276 ? 27.183 -5.551 -13.398 1.00 93.00 276 ALA A CA 1
ATOM 2169 C C . ALA A 1 276 ? 26.614 -6.517 -14.445 1.00 93.00 276 ALA A C 1
ATOM 2171 O O . ALA A 1 276 ? 26.578 -6.222 -15.642 1.00 93.00 276 ALA A O 1
ATOM 2172 N N . LYS A 1 277 ? 26.123 -7.670 -13.985 1.00 93.75 277 LYS A N 1
ATOM 2173 C CA . LYS A 1 277 ? 25.357 -8.587 -14.826 1.00 93.75 277 LYS A CA 1
ATOM 2174 C C . LYS A 1 277 ? 23.958 -8.000 -15.018 1.00 93.75 277 LYS A C 1
ATOM 2176 O O . LYS A 1 277 ? 23.199 -7.896 -14.058 1.00 93.75 277 LYS A O 1
ATOM 2181 N N . GLY A 1 278 ? 23.642 -7.574 -16.238 1.00 95.44 278 GLY A N 1
ATOM 2182 C CA . GLY A 1 278 ? 22.289 -7.141 -16.585 1.00 95.44 278 GLY A CA 1
ATOM 2183 C C . GLY A 1 278 ? 21.292 -8.301 -16.567 1.00 95.44 278 GLY A C 1
ATOM 2184 O O . GLY A 1 278 ? 21.683 -9.466 -16.642 1.00 95.44 278 GLY A O 1
ATOM 2185 N N . MET A 1 279 ? 20.007 -7.970 -16.478 1.00 97.75 279 MET A N 1
ATOM 2186 C CA . MET A 1 279 ? 18.899 -8.926 -16.488 1.00 97.75 279 MET A CA 1
ATOM 2187 C C . MET A 1 279 ? 18.026 -8.692 -17.715 1.00 97.75 279 MET A C 1
ATOM 2189 O O . MET A 1 279 ? 17.526 -7.574 -17.917 1.00 97.75 279 MET A O 1
ATOM 2193 N N . SER A 1 280 ? 17.850 -9.743 -18.523 1.00 96.62 280 SER A N 1
ATOM 2194 C CA . SER A 1 280 ? 17.026 -9.695 -19.736 1.00 96.62 280 SER A CA 1
ATOM 2195 C C . SER A 1 280 ? 15.573 -9.335 -19.410 1.00 96.62 280 SER A C 1
ATOM 2197 O O . SER A 1 280 ? 15.115 -9.468 -18.271 1.00 96.62 280 SER A O 1
ATOM 2199 N N . ALA A 1 281 ? 14.826 -8.851 -20.405 1.00 94.50 281 ALA A N 1
ATOM 2200 C CA . ALA A 1 281 ? 13.424 -8.482 -20.202 1.00 94.50 281 ALA A CA 1
ATOM 2201 C C . ALA A 1 281 ? 12.568 -9.687 -19.767 1.00 94.50 281 ALA A C 1
ATOM 2203 O O . ALA A 1 281 ? 11.715 -9.546 -18.891 1.00 94.50 281 ALA A O 1
ATOM 2204 N N . GLU A 1 282 ? 12.840 -10.869 -20.327 1.00 96.38 282 GLU A N 1
ATOM 2205 C CA . GLU A 1 282 ? 12.143 -12.117 -20.002 1.00 96.38 282 GLU A CA 1
ATOM 2206 C C . GLU A 1 282 ? 12.460 -12.602 -18.584 1.00 96.38 282 GLU A C 1
ATOM 2208 O O . GLU A 1 282 ? 11.544 -12.875 -17.809 1.00 96.38 282 GLU A O 1
ATOM 2213 N N . GLU A 1 283 ? 13.742 -12.650 -18.201 1.00 97.69 283 GLU A N 1
ATOM 2214 C CA . GLU A 1 283 ? 14.145 -13.027 -16.838 1.00 97.69 283 GLU A CA 1
ATOM 2215 C C . GLU A 1 283 ? 13.573 -12.066 -15.797 1.00 97.69 283 GLU A C 1
ATOM 2217 O O . GLU A 1 283 ? 13.140 -12.498 -14.729 1.00 97.69 283 GLU A O 1
ATOM 2222 N N . ARG A 1 284 ? 13.528 -10.769 -16.120 1.00 97.25 284 ARG A N 1
ATOM 2223 C CA . ARG A 1 284 ? 12.940 -9.743 -15.259 1.00 97.25 284 ARG A CA 1
ATOM 2224 C C . ARG A 1 284 ? 11.445 -9.933 -15.090 1.00 97.25 284 ARG A C 1
ATOM 2226 O O . ARG A 1 284 ? 10.969 -9.915 -13.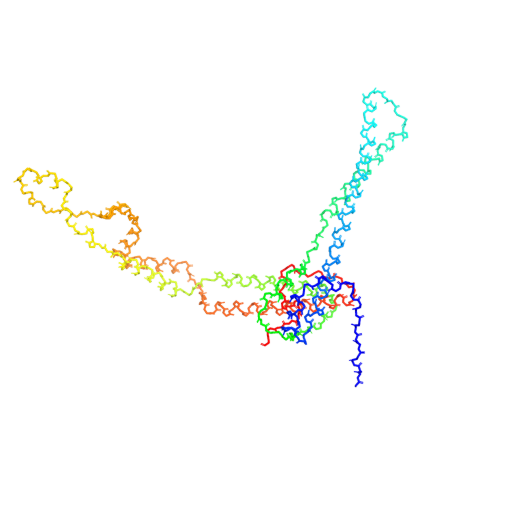960 1.00 97.25 284 ARG A O 1
ATOM 2233 N N . ALA A 1 285 ? 10.712 -10.126 -16.185 1.00 97.25 285 ALA A N 1
ATOM 2234 C CA . ALA A 1 285 ? 9.277 -10.381 -16.135 1.00 97.25 285 ALA A CA 1
ATOM 2235 C C . ALA A 1 285 ? 8.973 -11.650 -15.325 1.00 97.25 285 ALA A C 1
ATOM 2237 O O . ALA A 1 285 ? 8.108 -11.619 -14.450 1.00 97.25 285 ALA A O 1
ATOM 2238 N N . ARG A 1 286 ? 9.742 -12.727 -15.542 1.00 98.06 286 ARG A N 1
ATOM 2239 C CA . ARG A 1 286 ? 9.630 -13.971 -14.771 1.00 98.06 286 ARG A CA 1
ATOM 2240 C C . ARG A 1 286 ? 9.887 -13.736 -13.283 1.00 98.06 286 ARG A C 1
ATOM 2242 O O . ARG A 1 286 ? 9.057 -14.121 -12.468 1.00 98.06 286 ARG A O 1
ATOM 2249 N N . ARG A 1 287 ? 10.988 -13.066 -12.920 1.00 98.12 287 ARG A N 1
ATOM 2250 C CA . ARG A 1 287 ? 11.329 -12.820 -11.509 1.00 98.12 287 ARG A CA 1
ATOM 2251 C C . ARG A 1 287 ? 10.307 -11.919 -10.817 1.00 98.12 287 ARG A C 1
ATOM 2253 O O . ARG A 1 287 ? 9.981 -12.156 -9.661 1.00 98.12 287 ARG A O 1
ATOM 2260 N N . ILE A 1 288 ? 9.780 -10.910 -11.512 1.00 98.00 288 ILE A N 1
ATOM 2261 C CA . ILE A 1 288 ? 8.703 -10.065 -10.981 1.00 98.00 288 ILE A CA 1
ATOM 2262 C C . ILE A 1 288 ? 7.443 -10.899 -10.727 1.00 98.00 288 ILE A C 1
ATOM 2264 O O . ILE A 1 288 ? 6.867 -10.782 -9.653 1.00 98.00 288 ILE A O 1
ATOM 2268 N N . ALA A 1 289 ? 7.048 -11.760 -11.669 1.00 97.62 289 ALA A N 1
ATOM 2269 C CA . ALA A 1 289 ? 5.882 -12.625 -11.505 1.00 97.62 289 ALA A CA 1
ATOM 2270 C C . ALA A 1 289 ? 6.047 -13.625 -10.344 1.00 97.62 289 ALA A C 1
ATOM 2272 O O . ALA A 1 289 ? 5.103 -13.846 -9.592 1.00 97.62 289 ALA A O 1
ATOM 2273 N N . GLU A 1 290 ? 7.246 -14.192 -10.165 1.00 98.00 290 GLU A N 1
ATOM 2274 C CA . GLU A 1 290 ? 7.579 -15.036 -9.009 1.00 98.00 290 GLU A CA 1
ATOM 2275 C C . GLU A 1 290 ? 7.423 -14.268 -7.689 1.00 98.00 290 GLU A C 1
ATOM 2277 O O . GLU A 1 290 ? 6.747 -14.742 -6.779 1.00 98.00 290 GLU A O 1
ATOM 2282 N N . ILE A 1 291 ? 7.993 -13.060 -7.597 1.00 97.94 291 ILE A N 1
ATOM 2283 C CA . ILE A 1 291 ? 7.891 -12.223 -6.394 1.00 97.94 291 ILE A CA 1
ATOM 2284 C C . ILE A 1 291 ? 6.434 -11.819 -6.128 1.00 97.94 291 ILE A C 1
ATOM 2286 O O . ILE A 1 291 ? 5.999 -11.840 -4.981 1.00 97.94 291 ILE A O 1
ATOM 2290 N N . ASP A 1 292 ? 5.659 -11.493 -7.163 1.00 97.81 292 ASP A N 1
ATOM 2291 C CA . ASP A 1 292 ? 4.238 -11.157 -7.019 1.00 97.81 292 ASP A CA 1
ATOM 2292 C C . ASP A 1 292 ? 3.414 -12.349 -6.513 1.00 97.81 292 ASP A C 1
ATOM 2294 O O . ASP A 1 292 ? 2.530 -12.174 -5.672 1.00 97.81 292 ASP A O 1
ATOM 2298 N N . ALA A 1 293 ? 3.738 -13.569 -6.950 1.00 96.88 293 ALA A N 1
ATOM 2299 C CA . ALA A 1 293 ? 3.136 -14.784 -6.411 1.00 96.88 293 ALA A CA 1
ATOM 2300 C C . ALA A 1 293 ? 3.522 -15.016 -4.937 1.00 96.88 293 ALA A C 1
ATOM 2302 O O . ALA A 1 293 ? 2.660 -15.376 -4.134 1.00 96.88 293 ALA A O 1
ATOM 2303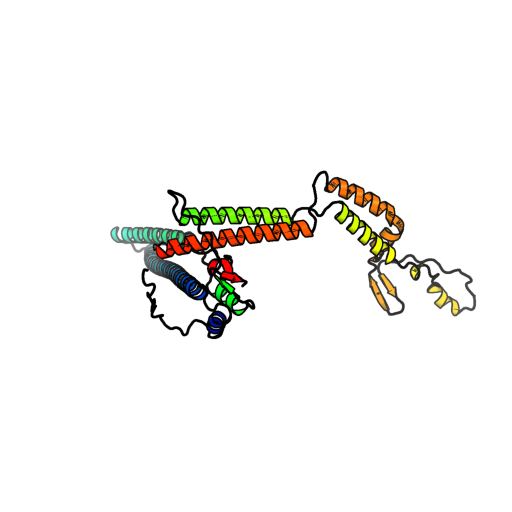 N N . GLU A 1 294 ? 4.784 -14.771 -4.558 1.00 97.44 294 GLU A N 1
ATOM 2304 C CA . GLU A 1 294 ? 5.238 -14.840 -3.159 1.00 97.44 294 GLU A CA 1
ATOM 2305 C C . GLU A 1 294 ? 4.542 -13.795 -2.271 1.00 97.44 294 GLU A C 1
ATOM 2307 O O . GLU A 1 294 ? 4.158 -14.107 -1.142 1.00 97.44 294 GLU A O 1
ATOM 2312 N N . ILE A 1 295 ? 4.348 -12.569 -2.774 1.00 97.75 295 ILE A N 1
ATOM 2313 C CA . ILE A 1 295 ? 3.605 -11.514 -2.072 1.00 97.75 295 ILE A CA 1
ATOM 2314 C C . ILE A 1 295 ? 2.161 -11.963 -1.852 1.00 97.75 295 ILE A C 1
ATOM 2316 O O . ILE A 1 295 ? 1.700 -11.948 -0.713 1.00 97.75 295 ILE A O 1
ATOM 2320 N N . LEU A 1 296 ? 1.469 -12.417 -2.902 1.00 97.50 296 LEU A N 1
ATOM 2321 C CA . LEU A 1 296 ? 0.075 -12.853 -2.796 1.00 97.50 296 LEU A CA 1
ATOM 2322 C C . LEU A 1 296 ? -0.095 -14.025 -1.815 1.00 97.50 296 LEU A C 1
ATOM 2324 O O . LEU A 1 296 ? -1.069 -14.073 -1.064 1.00 97.50 296 LEU A O 1
ATOM 2328 N N . GLU A 1 297 ? 0.846 -14.967 -1.795 1.00 97.12 297 GLU A N 1
ATOM 2329 C CA . GLU A 1 297 ? 0.833 -16.070 -0.831 1.00 97.12 297 GLU A CA 1
ATOM 2330 C C . GLU A 1 297 ? 1.032 -15.574 0.610 1.00 97.12 297 GLU A C 1
ATOM 2332 O O . GLU A 1 297 ? 0.292 -15.975 1.511 1.00 97.12 297 GLU A O 1
ATOM 2337 N N . ALA A 1 298 ? 1.969 -14.647 0.835 1.00 96.94 298 ALA A N 1
ATOM 2338 C CA . ALA A 1 298 ? 2.155 -14.024 2.145 1.00 96.94 298 ALA A CA 1
ATOM 2339 C C . ALA A 1 298 ? 0.903 -13.251 2.602 1.00 96.94 298 ALA A C 1
ATOM 2341 O O . ALA A 1 298 ? 0.571 -13.262 3.787 1.00 96.94 298 ALA A O 1
ATOM 2342 N N . GLU A 1 299 ? 0.179 -12.616 1.678 1.00 97.81 299 GLU A N 1
ATOM 2343 C CA . GLU A 1 299 ? -1.084 -11.925 1.962 1.00 97.81 299 GLU A CA 1
ATOM 2344 C C . GLU A 1 299 ? -2.231 -12.882 2.289 1.00 97.81 299 GLU A C 1
ATOM 2346 O O . GLU A 1 299 ? -3.044 -12.594 3.165 1.00 97.81 299 GLU A O 1
ATOM 2351 N N . ARG A 1 300 ? -2.295 -14.047 1.636 1.00 97.56 300 ARG A N 1
ATOM 2352 C CA . ARG A 1 300 ? -3.268 -15.095 1.984 1.00 97.56 300 ARG A CA 1
ATOM 2353 C C . ARG A 1 300 ? -3.039 -15.629 3.393 1.00 97.56 300 ARG A C 1
ATOM 2355 O O . ARG A 1 300 ? -3.999 -15.831 4.135 1.00 97.56 300 ARG A O 1
ATOM 2362 N N . GLN A 1 301 ? -1.779 -15.828 3.773 1.00 97.12 301 GLN A N 1
ATOM 2363 C CA . GLN A 1 301 ? -1.420 -16.221 5.136 1.00 97.12 301 GLN A CA 1
ATOM 2364 C C . GLN A 1 301 ? -1.731 -15.104 6.142 1.00 97.12 301 GLN A C 1
ATOM 2366 O O . GLN A 1 301 ? -2.255 -15.388 7.218 1.00 97.12 301 GLN A O 1
ATOM 2371 N N . GLU A 1 302 ? -1.472 -13.840 5.782 1.00 97.50 302 GLU A N 1
ATOM 2372 C CA . GLU A 1 302 ? -1.816 -12.672 6.606 1.00 97.50 302 GLU A CA 1
ATOM 2373 C C . GLU A 1 302 ? -3.319 -12.663 6.892 1.00 97.50 302 GLU A C 1
ATOM 2375 O O . GLU A 1 302 ? -3.732 -12.617 8.051 1.00 97.50 302 GLU A O 1
ATOM 2380 N N . GLU A 1 303 ? -4.136 -12.776 5.846 1.00 97.69 303 GLU A N 1
ATOM 2381 C CA . GLU A 1 303 ? -5.590 -12.777 5.964 1.00 97.69 303 GLU A CA 1
ATOM 2382 C C . GLU A 1 303 ? -6.097 -13.970 6.788 1.00 97.69 303 GLU A C 1
ATOM 2384 O O . GLU A 1 303 ? -6.998 -13.805 7.609 1.00 97.69 303 GLU A O 1
ATOM 2389 N N . ALA A 1 304 ? -5.503 -15.159 6.644 1.00 96.75 304 ALA A N 1
ATOM 2390 C CA . ALA A 1 304 ? -5.861 -16.307 7.476 1.00 96.75 304 ALA A CA 1
ATOM 2391 C C . ALA A 1 304 ? -5.652 -16.017 8.974 1.00 96.75 304 ALA A C 1
ATOM 2393 O O . ALA A 1 304 ? -6.542 -16.296 9.781 1.00 96.75 304 ALA A O 1
ATOM 2394 N N . PHE A 1 305 ? -4.529 -15.396 9.355 1.00 97.25 305 PHE A N 1
ATOM 2395 C CA . PHE A 1 305 ? -4.290 -14.998 10.746 1.00 97.25 305 PHE A CA 1
ATOM 2396 C C . PHE A 1 305 ? -5.213 -13.870 11.216 1.00 97.25 305 PHE A C 1
ATOM 2398 O O . PHE A 1 305 ? -5.626 -13.886 12.378 1.00 97.25 305 PHE A O 1
ATOM 2405 N N . ILE A 1 306 ? -5.574 -12.927 10.339 1.00 97.19 306 ILE A N 1
ATOM 2406 C CA . ILE A 1 306 ? -6.568 -11.889 10.648 1.00 97.19 306 ILE A CA 1
ATOM 2407 C C . ILE A 1 306 ? -7.917 -12.536 10.971 1.00 97.19 306 ILE A C 1
ATOM 2409 O O . ILE A 1 306 ? -8.477 -12.256 12.028 1.00 97.19 306 ILE A O 1
ATOM 2413 N N . ARG A 1 307 ? -8.402 -13.466 10.140 1.00 96.38 307 ARG A N 1
ATOM 2414 C CA . ARG A 1 307 ? -9.667 -14.178 10.399 1.00 96.38 307 ARG A CA 1
ATOM 2415 C C . ARG A 1 307 ? -9.615 -14.988 11.691 1.00 96.38 307 ARG A C 1
ATOM 2417 O O . ARG A 1 307 ? -10.556 -14.942 12.475 1.00 96.38 307 ARG A O 1
ATOM 2424 N N . MET A 1 308 ? -8.498 -15.671 11.960 1.00 95.81 308 MET A N 1
ATOM 2425 C CA . MET A 1 308 ? -8.295 -16.379 13.231 1.00 95.81 308 MET A CA 1
ATOM 2426 C C . MET A 1 308 ? -8.329 -15.435 14.441 1.00 95.81 308 MET A C 1
ATOM 2428 O O . MET A 1 308 ? -8.807 -15.821 15.506 1.00 95.81 308 MET A O 1
ATOM 2432 N N . ALA A 1 309 ? -7.797 -14.217 14.309 1.00 96.50 309 ALA A N 1
ATOM 2433 C CA . ALA A 1 309 ? -7.864 -13.210 15.361 1.00 96.50 309 ALA A CA 1
ATOM 2434 C C . ALA A 1 309 ? -9.299 -12.699 15.551 1.00 96.50 309 ALA A C 1
ATOM 2436 O O . ALA A 1 309 ? -9.761 -12.633 16.689 1.00 96.50 309 ALA A O 1
ATOM 2437 N N . GLU A 1 310 ? -10.014 -12.419 14.457 1.00 95.94 310 GLU A N 1
ATOM 2438 C CA . GLU A 1 310 ? -11.421 -12.000 14.476 1.00 95.94 310 GLU A CA 1
ATOM 2439 C C . GLU A 1 310 ? -12.311 -13.050 15.149 1.00 95.94 310 GLU A C 1
ATOM 2441 O O . GLU A 1 310 ? -13.105 -12.710 16.026 1.00 95.94 310 GLU A O 1
ATOM 2446 N N . ASP A 1 311 ? -12.126 -14.328 14.808 1.00 95.75 311 ASP A N 1
ATOM 2447 C CA . ASP A 1 311 ? -12.844 -15.451 15.421 1.00 95.75 311 ASP A CA 1
ATOM 2448 C C . ASP A 1 311 ? -12.536 -15.582 16.925 1.00 95.75 311 ASP A C 1
ATOM 2450 O O . ASP A 1 311 ? -13.378 -16.031 17.703 1.00 95.75 311 ASP A O 1
ATOM 2454 N N . ALA A 1 312 ? -11.349 -15.142 17.358 1.00 95.88 312 ALA A N 1
ATOM 2455 C CA . ALA A 1 312 ? -10.955 -15.055 18.764 1.00 95.88 312 ALA A CA 1
ATOM 2456 C C . ALA A 1 312 ? -11.388 -13.738 19.448 1.00 95.88 312 ALA A C 1
ATOM 2458 O O . ALA A 1 312 ? -11.014 -13.490 20.595 1.00 95.88 312 ALA A O 1
ATOM 2459 N N . GLY A 1 313 ? -12.150 -12.877 18.765 1.00 95.69 313 GLY A N 1
ATOM 2460 C CA . GLY A 1 313 ? -12.613 -11.586 19.282 1.00 95.69 313 GLY A CA 1
ATOM 2461 C C . GLY A 1 313 ? -11.551 -10.480 19.294 1.00 95.69 313 GLY A C 1
ATOM 2462 O O . GLY A 1 313 ? -11.779 -9.414 19.868 1.00 95.69 313 GLY A O 1
ATOM 2463 N N . MET A 1 314 ? -10.397 -10.702 18.664 1.00 96.25 314 MET A N 1
ATOM 2464 C CA . MET A 1 314 ? -9.344 -9.703 18.499 1.00 96.25 314 MET A CA 1
ATOM 2465 C C . MET A 1 314 ? -9.468 -9.021 17.140 1.00 96.25 314 MET A C 1
ATOM 2467 O O . MET A 1 314 ? -9.599 -9.665 16.106 1.00 96.25 314 MET A O 1
ATOM 2471 N N . THR A 1 315 ? -9.396 -7.694 17.122 1.00 95.25 315 THR A N 1
ATOM 2472 C CA . THR A 1 315 ? -9.466 -6.932 15.872 1.00 95.25 315 THR A CA 1
ATOM 2473 C C . THR A 1 315 ? -8.071 -6.612 15.374 1.00 95.25 315 THR A C 1
ATOM 2475 O O . THR A 1 315 ? -7.318 -5.896 16.032 1.00 95.25 315 THR A O 1
ATOM 2478 N N . ILE A 1 316 ? -7.750 -7.128 14.192 1.00 96.00 316 ILE A N 1
ATOM 2479 C CA . ILE A 1 316 ? -6.555 -6.765 13.439 1.00 96.00 316 ILE A CA 1
ATOM 2480 C C . ILE A 1 316 ? -7.026 -6.097 12.153 1.00 96.00 316 ILE A C 1
ATOM 2482 O O . ILE A 1 316 ? -7.71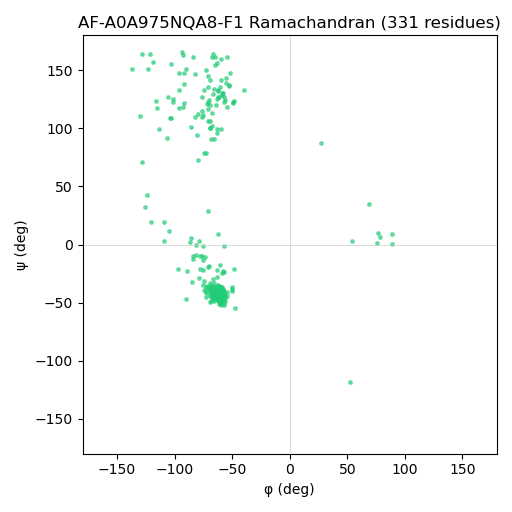4 -6.708 11.341 1.00 96.00 316 ILE A O 1
ATOM 2486 N N . TRP A 1 317 ? -6.669 -4.828 11.977 1.00 97.06 317 TRP A N 1
ATOM 2487 C CA . TRP A 1 317 ? -7.057 -4.070 10.792 1.00 97.06 317 TRP A CA 1
ATOM 2488 C C . TRP A 1 317 ? -6.311 -4.562 9.553 1.00 97.06 317 TRP A C 1
ATOM 2490 O O . TRP A 1 317 ? -5.094 -4.783 9.602 1.00 97.06 317 TRP A O 1
ATOM 2500 N N . ARG A 1 318 ? -7.041 -4.719 8.444 1.00 97.44 318 ARG A N 1
ATOM 2501 C CA . ARG A 1 318 ? -6.477 -5.091 7.141 1.00 97.44 318 ARG A CA 1
ATOM 2502 C C . ARG A 1 318 ? -5.720 -3.906 6.554 1.00 97.44 318 ARG A C 1
ATOM 2504 O O . ARG A 1 318 ? -6.062 -2.754 6.809 1.00 97.44 318 ARG A O 1
ATOM 2511 N N . ARG A 1 319 ? -4.688 -4.173 5.752 1.00 96.81 319 ARG A N 1
ATOM 2512 C CA . ARG A 1 319 ? -3.952 -3.101 5.069 1.00 96.81 319 ARG A CA 1
ATOM 2513 C C . ARG A 1 319 ? -4.834 -2.466 3.984 1.00 96.81 319 ARG A C 1
ATOM 2515 O O . ARG A 1 319 ? -5.515 -3.207 3.280 1.00 96.81 319 ARG A O 1
ATOM 2522 N N . PRO A 1 320 ? -4.780 -1.137 3.780 1.00 96.00 320 PRO A N 1
ATOM 2523 C CA . PRO A 1 320 ? -5.579 -0.464 2.748 1.00 96.00 320 PRO A CA 1
ATOM 2524 C C . PRO A 1 320 ? -5.331 -0.955 1.322 1.00 96.00 320 PRO A C 1
ATOM 2526 O O . PRO A 1 320 ? -6.180 -0.797 0.457 1.00 96.00 320 PRO A O 1
ATOM 2529 N N . ASN A 1 321 ? -4.155 -1.526 1.073 1.00 95.81 321 ASN A N 1
ATOM 2530 C CA . ASN A 1 321 ? -3.731 -2.045 -0.220 1.00 95.81 321 ASN A CA 1
ATOM 2531 C C . ASN A 1 321 ? -3.658 -3.582 -0.250 1.00 95.81 321 ASN A C 1
ATOM 2533 O O . ASN A 1 321 ? -2.951 -4.123 -1.096 1.00 95.81 321 ASN A O 1
ATOM 2537 N N . ALA A 1 322 ? -4.324 -4.275 0.684 1.00 97.50 322 ALA A N 1
ATOM 2538 C CA . ALA A 1 322 ? -4.372 -5.734 0.688 1.00 97.50 322 ALA A CA 1
ATOM 2539 C C . ALA A 1 322 ? -5.015 -6.255 -0.607 1.00 97.50 322 ALA A C 1
ATOM 2541 O O . ALA A 1 322 ? -6.042 -5.740 -1.054 1.00 97.50 322 ALA A O 1
ATOM 2542 N N . HIS A 1 323 ? -4.422 -7.287 -1.210 1.00 97.94 323 HIS A N 1
ATOM 2543 C CA . HIS A 1 323 ? -4.906 -7.806 -2.482 1.00 97.94 323 HIS A CA 1
ATOM 2544 C C . HIS A 1 323 ? -6.302 -8.451 -2.343 1.00 97.94 323 HIS A C 1
ATOM 2546 O O . HIS A 1 323 ? -6.475 -9.358 -1.520 1.00 97.94 323 HIS A O 1
ATOM 2552 N N . PRO A 1 324 ? -7.293 -8.087 -3.187 1.00 98.00 324 PRO A N 1
ATOM 2553 C CA . PRO A 1 324 ? -8.665 -8.594 -3.079 1.00 98.00 324 PRO A CA 1
ATOM 2554 C C . PRO A 1 324 ? -8.776 -10.122 -3.072 1.00 98.00 324 PRO A C 1
ATOM 2556 O O . PRO A 1 324 ? -9.507 -10.682 -2.263 1.00 98.00 324 PRO A O 1
ATOM 2559 N N . LEU A 1 325 ? -7.998 -10.815 -3.914 1.00 97.81 325 LEU A N 1
ATOM 2560 C CA . LEU A 1 325 ? -7.932 -12.287 -3.922 1.00 97.81 325 LEU A CA 1
ATOM 2561 C C . LEU A 1 325 ? -7.538 -12.899 -2.568 1.00 97.81 325 LEU A C 1
ATOM 2563 O O . LEU A 1 325 ? -8.100 -13.923 -2.182 1.00 97.81 325 LEU A O 1
ATOM 2567 N N . ALA A 1 326 ? -6.583 -12.296 -1.853 1.00 97.94 326 ALA A N 1
ATOM 2568 C CA . ALA A 1 326 ? -6.167 -12.777 -0.539 1.00 97.94 326 ALA A CA 1
ATOM 2569 C C . ALA A 1 326 ? -7.274 -12.546 0.494 1.00 97.94 326 ALA A C 1
ATOM 2571 O O . ALA A 1 326 ? -7.696 -13.491 1.162 1.00 97.94 326 ALA A O 1
ATOM 2572 N N . VAL A 1 327 ? -7.808 -11.321 0.537 1.00 97.81 327 VAL A N 1
ATOM 2573 C CA . VAL A 1 327 ? -8.890 -10.907 1.444 1.00 97.81 327 VAL A CA 1
ATOM 2574 C C . VAL A 1 327 ? -10.118 -11.805 1.280 1.00 97.81 327 VAL A C 1
ATOM 2576 O O . VAL A 1 327 ? -10.626 -12.362 2.253 1.00 97.81 327 VAL A O 1
ATOM 2579 N N . LEU A 1 328 ? -10.547 -12.021 0.036 1.00 97.25 328 LEU A N 1
ATOM 2580 C CA . LEU A 1 328 ? -11.704 -12.847 -0.302 1.00 97.25 328 LEU A CA 1
ATOM 2581 C C . LEU A 1 328 ? -11.430 -14.356 -0.218 1.00 97.25 328 LEU A C 1
ATOM 2583 O O . LEU A 1 328 ? -12.383 -15.127 -0.264 1.00 97.25 328 LEU A O 1
ATOM 2587 N N . GLY A 1 329 ? -10.175 -14.794 -0.058 1.00 97.31 329 GLY A N 1
ATOM 2588 C CA . GLY A 1 329 ? -9.818 -16.213 0.058 1.00 97.31 329 GLY A CA 1
ATOM 2589 C C . GLY A 1 329 ? -10.005 -17.015 -1.230 1.00 97.31 329 GLY A C 1
ATOM 2590 O O . GLY A 1 329 ? -10.373 -18.183 -1.170 1.00 97.31 329 GLY A O 1
ATOM 2591 N N . ILE A 1 330 ? -9.764 -16.401 -2.388 1.00 97.62 330 ILE A N 1
ATOM 2592 C CA . ILE A 1 330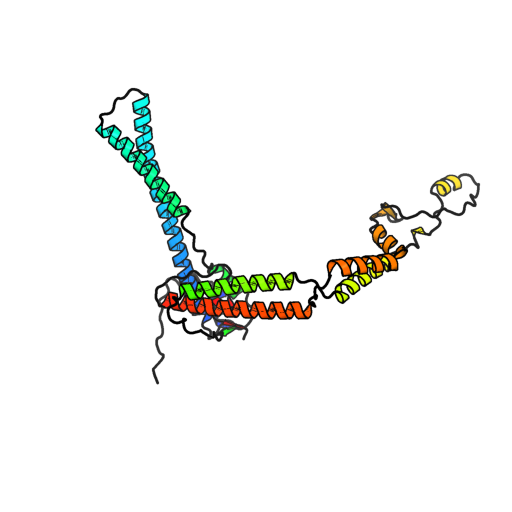 ? -10.073 -16.973 -3.706 1.00 97.62 330 ILE A CA 1
ATOM 2593 C C . ILE A 1 330 ? -8.880 -16.943 -4.669 1.00 97.62 330 ILE A C 1
ATOM 2595 O O . ILE A 1 330 ? -7.882 -16.235 -4.478 1.00 97.62 330 ILE A O 1
ATOM 2599 N N . ALA A 1 331 ? -8.984 -17.735 -5.731 1.00 97.50 331 ALA A N 1
ATOM 2600 C CA . ALA A 1 331 ? -8.063 -17.775 -6.857 1.00 97.50 331 ALA A CA 1
ATOM 2601 C C . ALA A 1 331 ? -8.849 -17.849 -8.179 1.00 97.50 331 ALA A C 1
ATOM 2603 O O . ALA A 1 331 ? -9.970 -18.364 -8.183 1.00 97.50 331 ALA A O 1
ATOM 2604 N N . PRO A 1 332 ? -8.307 -17.325 -9.295 1.00 96.81 332 PRO A N 1
ATOM 2605 C CA . PRO A 1 332 ? -8.862 -17.597 -10.620 1.00 96.81 332 PRO A CA 1
ATOM 2606 C C . PRO A 1 332 ? -9.008 -19.111 -10.846 1.00 96.81 332 PRO A C 1
ATOM 2608 O O . PRO A 1 332 ? -8.109 -19.861 -10.460 1.00 96.81 332 PRO A O 1
ATOM 2611 N N . ALA A 1 333 ? -10.150 -19.524 -11.406 1.00 93.19 333 ALA A N 1
ATOM 2612 C CA . ALA A 1 333 ? -10.520 -20.924 -11.644 1.00 93.19 333 ALA A CA 1
ATOM 2613 C C . ALA A 1 333 ? -9.658 -21.632 -12.697 1.00 93.19 333 ALA A C 1
ATOM 2615 O O . ALA A 1 333 ? -9.224 -20.955 -13.662 1.00 93.19 333 ALA A O 1
#

Organism: NCBI:txid2840469

Solvent-accessible surface area (backbone atoms only — not comparable to full-atom values): 18970 Å² total; per-residue (Å²): 141,80,86,91,77,79,80,80,78,73,82,66,80,71,77,81,74,64,51,69,66,47,55,51,39,44,60,72,35,35,55,93,36,56,36,66,65,35,48,53,51,43,42,55,49,37,51,52,52,51,50,53,53,49,52,52,52,52,50,46,52,54,45,49,52,58,36,52,57,37,48,49,54,45,50,52,52,51,54,42,43,76,71,69,54,83,74,59,71,72,54,53,52,50,43,53,52,34,51,53,49,40,53,51,46,51,51,51,46,49,50,60,71,69,45,83,78,82,62,52,36,59,45,65,62,50,50,53,49,53,60,72,55,88,64,51,38,34,60,44,90,69,83,71,72,74,77,57,92,93,58,53,53,66,57,53,36,51,52,36,52,50,51,41,52,52,48,51,51,48,46,52,50,58,70,68,50,52,56,28,66,67,59,54,49,51,49,51,49,52,52,42,50,51,31,25,67,67,49,72,58,70,76,38,67,42,57,45,71,48,78,66,51,70,63,40,67,79,64,86,56,84,74,85,66,78,41,54,76,50,77,85,58,71,70,43,69,46,100,84,71,48,76,46,76,52,72,47,63,62,14,48,48,25,50,76,38,42,68,61,49,48,53,51,50,50,52,52,47,50,64,73,44,66,87,64,82,37,48,45,72,66,60,42,53,49,52,46,52,52,49,51,50,53,41,49,51,42,43,30,45,32,39,52,36,37,52,55,27,47,78,70,74,38,88,63,73,46,55,67,80,59,55,59,48,28,64,28,42,36,36,82,102

Sequence (333 aa):
MLSTKNIYLITLADDDEIDFEVKDALKKRFAGTSALANLLRVKAAAEKHSAEYTAKGQRIQTLQAKKADAQAFVRDMEREIARGMQYPPKEMERKAAAEQKIAAIMAEIAALRNAPQSTNLPDDTIIEWIRDSKVNFVDAEVKVTTLPKGKTQGEAVEELRNRQRDLNGEKQAVVKQPVPFEDALARVIADVDAKARAMDVRPAMRLKTSVNDYVSHRVGRHSEMQGHVEWPSAEEIVESGRRVEMDQGNALVSWLFRDEIIARGTAELKKHYGNAKGMSAEERARRIAEIDAEILEAERQEEAFIRMAEDAGMTIWRRPNAHPLAVLGIAPA

Radius of gyration: 37.39 Å; Cα contacts (8 Å, |Δi|>4): 285; chains: 1; bounding box: 64×86×116 Å

pLDDT: mean 87.28, std 17.2, range [31.84, 98.38]

Foldseek 3Di:
DDDPPPPPPPVDDDPPPQDPLLVVLCCPQVNPALLVVLLVVLVVLQVVLVVVVVVLVVLLVVLVVLLVVLVVLLVVVVVVVVVVDDDDVVVVVVSVVSVVSNVVSVVVSVCSVPPDRDDFADSVVLSVCSSPDPFHKHFADFPQDPDPPPDALQRLLVVLVVVLVVLVVVLVVLVPFAAALVVVLVVQLVVLVVLLVVDDCPVQQPQDPDVVNVVCVVPPDPPPDRGDRDDDDQWDLPPVRDTDRDPNVSSVCSNVCVPVSSVVVSVVSCVVCPPGGGDHPVRSVVSSVVSVVVSLSSLLNSLVSQVVCVVVVHHDHHDNPRDSCSSSSIDGD